Protein AF-A0A349ZUF7-F1 (afdb_monomer_lite)

Sequence (288 aa):
MVIIMVRQFFPNTDTGVPEYVPKEVTSELKTSQGGFERPADLMEEETKSLLPESIAEEDIPEHLRGRFSDPVVLRLMSMTPEQKAAQLFITDPSGLLGEETGTAMEGTTDDLGKALLMLPVAGIVFPVSYFAPDADIKSELQTLSEYSKEASGMVPFLMPEESELSMKSLGEMGFNLYGIPMGEEYEGGLMDEAAKEGLLPVFTGEAAELALDPVYYSSVSVAHAESAQEIADNVNGGMRFIYRTDNISRTCKNLTDLLEEGELSSEELDIAAGNIIALKEVLEDMVK

Secondary structure (DSSP, 8-state):
-HHHHHHHHS---TTS-----PPP---------------S-S--------S-S---GGGS-GGGTTTS-HHHHHHHHHS-HHHHHHTTBEE-HHHHHTPPTTSPP---HHHHHHHHHHS--SEEEEEGGGS-TT--HHHHHHHHHHHHHHHHSSPPEEEEES--S-HHHHHHHT--EEEEETT-TTHHHHHHHHHHTTPEEEEEEEHHHHTT-GGGGGS-EEEE-S-HHHHHHHHHTT--EEEE-S-HHHHHHHHHHHHHHTSS-HHHHHHHHHHHHHHHHHHHHH--

Structure (mmCIF, N/CA/C/O backbone):
data_AF-A0A349ZUF7-F1
#
_entry.id   AF-A0A349ZUF7-F1
#
loop_
_atom_site.group_PDB
_atom_site.id
_atom_site.type_symbol
_atom_site.label_atom_id
_atom_site.label_alt_id
_atom_site.label_comp_id
_atom_site.label_asym_id
_atom_site.label_entity_id
_atom_site.label_seq_id
_atom_site.pdbx_PDB_ins_code
_atom_site.Cartn_x
_atom_site.Cartn_y
_atom_site.Cartn_z
_atom_site.occupancy
_atom_site.B_iso_or_equiv
_atom_site.auth_seq_id
_atom_site.auth_comp_id
_atom_site.auth_asym_id
_atom_site.auth_atom_id
_atom_site.pdbx_PDB_model_num
ATOM 1 N N . MET A 1 1 ? -4.887 -20.016 -11.758 1.00 32.91 1 MET A N 1
ATOM 2 C CA . MET A 1 1 ? -4.877 -20.409 -10.328 1.00 32.91 1 MET A CA 1
ATOM 3 C C . MET A 1 1 ? -4.898 -19.172 -9.431 1.00 32.91 1 MET A C 1
ATOM 5 O O . MET A 1 1 ? -5.729 -19.134 -8.540 1.00 32.91 1 MET A O 1
ATOM 9 N N . VAL A 1 2 ? -4.119 -18.131 -9.759 1.00 32.19 2 VAL A N 1
ATOM 10 C CA . VAL A 1 2 ? -4.107 -16.799 -9.109 1.00 32.19 2 VAL A CA 1
ATOM 11 C C . VAL A 1 2 ? -5.497 -16.143 -9.019 1.00 32.19 2 VAL A C 1
ATOM 13 O O . VAL A 1 2 ? -5.926 -15.781 -7.936 1.00 32.19 2 VAL A O 1
ATOM 16 N N . ILE A 1 3 ? -6.280 -16.121 -10.104 1.00 34.81 3 ILE A N 1
ATOM 17 C CA . ILE A 1 3 ? -7.654 -15.561 -10.101 1.00 34.81 3 ILE A CA 1
ATOM 18 C C . ILE A 1 3 ? -8.612 -16.338 -9.188 1.00 34.81 3 ILE A C 1
ATOM 20 O O . ILE A 1 3 ? -9.559 -15.769 -8.656 1.00 34.81 3 ILE A O 1
ATOM 24 N N . ILE A 1 4 ? -8.369 -17.637 -8.982 1.00 32.94 4 ILE A N 1
ATOM 25 C CA . ILE A 1 4 ? -9.167 -18.453 -8.058 1.00 32.94 4 ILE A CA 1
ATOM 26 C C . ILE A 1 4 ? -8.750 -18.163 -6.611 1.00 32.94 4 ILE A C 1
ATOM 28 O O . ILE A 1 4 ? -9.627 -18.124 -5.763 1.00 32.94 4 ILE A O 1
ATOM 32 N N . MET A 1 5 ? -7.468 -17.895 -6.335 1.00 34.19 5 MET A N 1
ATOM 33 C CA . MET A 1 5 ? -7.004 -17.461 -5.010 1.00 34.19 5 MET A CA 1
ATOM 34 C C . MET A 1 5 ? -7.513 -16.058 -4.663 1.00 34.19 5 MET A C 1
ATOM 36 O O . MET A 1 5 ? -8.121 -15.895 -3.613 1.00 34.19 5 MET A O 1
ATOM 40 N N . VAL A 1 6 ? -7.407 -15.085 -5.574 1.00 36.97 6 VAL A N 1
ATOM 41 C CA . VAL A 1 6 ? -7.977 -13.738 -5.380 1.00 36.97 6 VAL A CA 1
ATOM 42 C C . VAL A 1 6 ? -9.502 -13.825 -5.197 1.00 36.97 6 VAL A C 1
ATOM 44 O O . VAL A 1 6 ? -10.028 -13.323 -4.213 1.00 36.97 6 VAL A O 1
ATOM 47 N N . ARG A 1 7 ? -10.234 -14.590 -6.023 1.00 31.98 7 ARG A N 1
ATOM 48 C CA . ARG A 1 7 ? -11.681 -14.829 -5.808 1.00 31.98 7 ARG A CA 1
ATOM 49 C C . ARG A 1 7 ? -12.028 -15.634 -4.549 1.00 31.98 7 ARG A C 1
ATOM 51 O O . ARG A 1 7 ? -13.172 -15.577 -4.112 1.00 31.98 7 ARG A O 1
ATOM 58 N N . GLN A 1 8 ? -11.097 -16.405 -3.985 1.00 35.84 8 GLN A N 1
ATOM 59 C CA . GLN A 1 8 ? -11.300 -17.128 -2.723 1.00 35.84 8 GLN A CA 1
ATOM 60 C C . GLN A 1 8 ? -11.131 -16.219 -1.500 1.00 35.84 8 GLN A C 1
ATOM 62 O O . GLN A 1 8 ? -11.804 -16.457 -0.503 1.00 35.84 8 GLN A O 1
ATOM 67 N N . PHE A 1 9 ? -10.321 -15.160 -1.593 1.00 36.91 9 PHE A N 1
ATOM 68 C CA . PHE A 1 9 ? -10.294 -14.072 -0.604 1.00 36.91 9 PHE A CA 1
ATOM 69 C C . PHE A 1 9 ? -11.428 -13.052 -0.814 1.00 36.91 9 PHE A C 1
ATOM 71 O O . PHE A 1 9 ? -11.859 -12.398 0.133 1.00 36.91 9 PHE A O 1
ATOM 78 N N . PHE A 1 10 ? -11.958 -12.958 -2.037 1.00 44.53 10 PHE A N 1
ATOM 79 C CA . PHE A 1 10 ? -13.024 -12.028 -2.416 1.00 44.53 10 PHE A CA 1
ATOM 80 C C . PHE A 1 10 ? -14.222 -12.753 -3.058 1.00 44.53 10 PHE A C 1
ATOM 82 O O . PHE A 1 10 ? -14.471 -12.601 -4.260 1.00 44.53 10 PHE A O 1
ATOM 89 N N . PRO A 1 11 ? -14.987 -13.570 -2.306 1.00 32.62 11 PRO A N 1
ATOM 90 C CA . PRO A 1 11 ? -16.232 -14.105 -2.826 1.00 32.62 11 PRO A CA 1
ATOM 91 C C . PRO A 1 11 ? -17.258 -12.974 -2.969 1.00 32.62 11 PRO A C 1
ATOM 93 O O . PRO A 1 11 ? -17.514 -12.214 -2.035 1.00 32.62 11 PRO A O 1
ATOM 96 N N . ASN A 1 12 ? -17.882 -12.905 -4.147 1.00 37.12 12 ASN A N 1
ATOM 97 C CA . ASN A 1 12 ? -19.101 -12.138 -4.374 1.00 37.12 12 ASN A CA 1
ATOM 98 C C . ASN A 1 12 ? -20.144 -12.635 -3.363 1.00 37.12 12 ASN A C 1
ATOM 100 O O . ASN A 1 12 ? -20.606 -13.774 -3.472 1.00 37.12 12 ASN A O 1
ATOM 104 N N . THR A 1 13 ? -20.471 -11.840 -2.348 1.00 35.84 13 THR A N 1
ATOM 105 C CA . THR A 1 13 ? -21.494 -12.217 -1.374 1.00 35.84 13 THR A CA 1
ATOM 106 C C . THR A 1 13 ? -22.571 -11.149 -1.333 1.00 35.84 13 THR A C 1
ATOM 108 O O . THR A 1 13 ? -22.420 -10.114 -0.698 1.00 35.84 13 THR A O 1
ATOM 111 N N . ASP A 1 14 ? -23.733 -11.499 -1.884 1.00 36.28 14 ASP A N 1
ATOM 112 C CA . ASP A 1 14 ? -25.045 -10.950 -1.504 1.00 36.28 14 ASP A CA 1
ATOM 113 C C . ASP A 1 14 ? -25.371 -11.181 0.004 1.00 36.28 14 ASP A C 1
ATOM 115 O O . ASP A 1 14 ? -26.517 -11.051 0.431 1.00 36.28 14 ASP A O 1
ATOM 119 N N . THR A 1 15 ? -24.387 -11.560 0.836 1.00 33.88 15 THR A N 1
ATOM 120 C CA . THR A 1 15 ? -24.542 -11.925 2.255 1.00 33.88 15 THR A CA 1
ATOM 121 C C . THR A 1 15 ? -23.425 -11.434 3.196 1.00 33.88 15 THR A C 1
ATOM 123 O O . THR A 1 15 ? -23.443 -11.791 4.368 1.00 33.88 15 THR A O 1
ATOM 126 N N . GLY A 1 16 ? -22.490 -10.583 2.761 1.00 35.22 16 GLY A N 1
ATOM 127 C CA . GLY A 1 16 ? -21.824 -9.632 3.668 1.00 35.22 16 GLY A CA 1
ATOM 128 C C . GLY A 1 16 ? -20.728 -10.092 4.647 1.00 35.22 16 GLY A C 1
ATOM 129 O O . GLY A 1 16 ? -20.251 -9.229 5.373 1.00 35.22 16 GLY A O 1
ATOM 130 N N . VAL A 1 17 ? -20.253 -11.345 4.690 1.00 28.16 17 VAL A N 1
ATOM 131 C CA . VAL A 1 17 ? -19.018 -11.700 5.442 1.00 28.16 17 VAL A CA 1
ATOM 132 C C . VAL A 1 17 ? -18.299 -12.888 4.773 1.00 28.16 17 VAL A C 1
ATOM 134 O O . VAL A 1 17 ? -18.945 -13.915 4.555 1.00 28.16 17 VAL A O 1
ATOM 137 N N . PRO A 1 18 ? -16.997 -12.796 4.427 1.00 39.59 18 PRO A N 1
ATOM 138 C CA . PRO A 1 18 ? -16.216 -13.942 3.964 1.00 39.59 18 PRO A CA 1
ATOM 139 C C . PRO A 1 18 ? -15.701 -14.786 5.143 1.00 39.59 18 PRO A C 1
ATOM 141 O O . PRO A 1 18 ? -15.196 -14.247 6.122 1.00 39.59 18 PRO A O 1
ATOM 144 N N . GLU A 1 19 ? -15.803 -16.111 5.023 1.00 29.83 19 GLU A N 1
ATOM 145 C CA . GLU A 1 19 ? -15.272 -17.097 5.974 1.00 29.83 19 GLU A CA 1
ATOM 146 C C . GLU A 1 19 ? -14.085 -17.821 5.307 1.00 29.83 19 GLU A C 1
ATOM 148 O O . GLU A 1 19 ? -14.231 -18.419 4.235 1.00 29.83 19 GLU A O 1
ATOM 153 N N . TYR A 1 20 ? -12.889 -17.719 5.896 1.00 36.12 20 TYR A N 1
ATOM 154 C CA . TYR A 1 20 ? -11.676 -18.391 5.414 1.00 36.12 20 TYR A CA 1
ATOM 155 C C . TYR A 1 20 ? -11.711 -19.894 5.738 1.00 36.12 20 TYR A C 1
ATOM 157 O O . TYR A 1 20 ? -12.032 -20.287 6.858 1.00 36.12 20 TYR A O 1
ATOM 165 N N . VAL A 1 21 ? -11.320 -20.746 4.781 1.00 26.61 21 VAL A N 1
ATOM 166 C CA . VAL A 1 21 ? -11.135 -22.193 4.999 1.00 26.61 21 VAL A CA 1
ATOM 167 C C . VAL A 1 21 ? -9.658 -22.547 4.764 1.00 26.61 21 VAL A C 1
ATOM 169 O O . VAL A 1 21 ? -9.230 -22.591 3.605 1.00 26.61 21 VAL A O 1
ATOM 172 N N . PRO A 1 22 ? -8.862 -22.815 5.818 1.00 28.31 22 PRO A N 1
ATOM 173 C CA . PRO A 1 22 ? -7.456 -23.171 5.668 1.00 28.31 22 PRO A CA 1
ATOM 174 C C . PRO A 1 22 ? -7.277 -24.517 4.952 1.00 28.31 22 PRO A C 1
ATOM 176 O O . PRO A 1 22 ? -7.984 -25.487 5.231 1.00 28.31 22 PRO A O 1
ATOM 179 N N . LYS A 1 23 ? -6.278 -24.608 4.065 1.00 27.33 23 LYS A N 1
ATOM 180 C CA . LYS A 1 23 ? -5.749 -25.894 3.588 1.00 27.33 23 LYS A CA 1
ATOM 181 C C . LYS A 1 23 ? -4.610 -26.348 4.495 1.00 27.33 23 LYS A C 1
ATOM 183 O O . LYS A 1 23 ? -3.627 -25.633 4.654 1.00 27.33 23 LYS A O 1
ATOM 188 N N . GLU A 1 24 ? -4.718 -27.563 5.024 1.00 26.33 24 GLU A N 1
ATOM 189 C CA . GLU A 1 24 ? -3.611 -28.256 5.684 1.00 26.33 24 GLU A CA 1
ATOM 190 C C . GLU A 1 24 ? -2.457 -28.461 4.685 1.00 26.33 24 GLU A C 1
ATOM 192 O O . GLU A 1 24 ? -2.628 -29.123 3.658 1.00 26.33 24 GLU A O 1
ATOM 197 N N . VAL A 1 25 ? -1.277 -27.908 4.977 1.00 28.98 25 VAL A N 1
ATOM 198 C CA . VAL A 1 25 ? -0.042 -28.204 4.238 1.00 28.98 25 VAL A CA 1
ATOM 199 C C . VAL A 1 25 ? 0.938 -28.882 5.187 1.00 28.98 25 VAL A C 1
ATOM 201 O O . VAL A 1 25 ? 1.493 -28.274 6.098 1.00 28.98 25 VAL A O 1
ATOM 204 N N . THR A 1 26 ? 1.141 -30.178 4.963 1.00 26.75 26 THR A N 1
ATOM 205 C CA . THR A 1 26 ? 2.181 -30.981 5.604 1.00 26.75 26 THR A CA 1
ATOM 206 C C . THR A 1 26 ? 3.562 -30.564 5.097 1.00 26.75 26 THR A C 1
ATOM 208 O O . THR A 1 26 ? 3.819 -30.548 3.895 1.00 26.75 26 THR A O 1
ATOM 211 N N . SER A 1 27 ? 4.441 -30.251 6.041 1.00 28.91 27 SER A N 1
ATOM 212 C CA . SER A 1 27 ? 5.827 -29.811 5.892 1.00 28.91 27 SER A CA 1
ATOM 213 C C . SER A 1 27 ? 6.753 -30.820 5.198 1.00 28.91 27 SER A C 1
ATOM 215 O O . SER A 1 27 ? 6.890 -31.932 5.699 1.00 28.91 27 SER A O 1
ATOM 217 N N . GLU A 1 28 ? 7.514 -30.383 4.188 1.00 24.67 28 GLU A N 1
ATOM 218 C CA . GLU A 1 28 ? 8.875 -30.880 3.912 1.00 24.67 28 GLU A CA 1
ATOM 219 C C . GLU A 1 28 ? 9.761 -29.736 3.372 1.00 24.67 28 GLU A C 1
ATOM 221 O O . GLU A 1 28 ? 9.697 -29.362 2.204 1.00 24.67 28 GLU A O 1
ATOM 226 N N . LEU A 1 29 ? 10.602 -29.171 4.245 1.00 25.16 29 LEU A N 1
ATOM 227 C CA . LEU A 1 29 ? 11.654 -28.207 3.905 1.00 25.16 29 LEU A CA 1
ATOM 228 C C . LEU A 1 29 ? 12.885 -28.945 3.354 1.00 25.16 29 LEU A C 1
ATOM 230 O O . LEU A 1 29 ? 13.443 -29.815 4.025 1.00 25.16 29 LEU A O 1
ATOM 234 N N . LYS A 1 30 ? 13.370 -28.549 2.172 1.00 26.48 30 LYS A N 1
ATOM 235 C CA . LYS A 1 30 ? 14.744 -28.823 1.721 1.00 26.48 30 LYS A CA 1
ATOM 236 C C . LYS A 1 30 ? 15.459 -27.502 1.474 1.00 26.48 30 LYS A C 1
ATOM 238 O O . LYS A 1 30 ? 15.087 -26.742 0.591 1.00 26.48 30 LYS A O 1
ATOM 243 N N . THR A 1 31 ? 16.489 -27.251 2.271 1.00 28.27 31 THR A N 1
ATOM 244 C CA . THR A 1 31 ? 17.401 -26.115 2.150 1.00 28.27 31 THR A CA 1
ATOM 245 C C . THR A 1 31 ? 18.416 -26.357 1.030 1.00 28.27 31 THR A C 1
ATOM 247 O O . THR A 1 31 ? 19.045 -27.413 0.965 1.00 28.27 31 THR A O 1
ATOM 250 N N . SER A 1 32 ? 18.621 -25.361 0.167 1.00 29.30 32 SER A N 1
ATOM 251 C CA . SER A 1 32 ? 19.783 -25.280 -0.724 1.00 29.30 32 SER A CA 1
ATOM 252 C C . SER A 1 32 ? 20.583 -24.023 -0.400 1.00 29.30 32 SER A C 1
ATOM 254 O O . SER A 1 32 ? 20.061 -22.914 -0.468 1.00 29.30 32 SER A O 1
ATOM 256 N N . GLN A 1 33 ? 21.844 -24.224 -0.022 1.00 31.41 33 GLN A N 1
ATOM 257 C CA . GLN A 1 33 ? 22.825 -23.184 0.270 1.00 31.41 33 GLN A CA 1
ATOM 258 C C . GLN A 1 33 ? 23.349 -22.535 -1.020 1.00 31.41 33 GLN A C 1
ATOM 260 O O . GLN A 1 33 ? 23.769 -23.237 -1.939 1.00 31.41 33 GLN A O 1
ATOM 265 N N . GLY A 1 34 ? 23.410 -21.205 -1.035 1.00 25.75 34 GLY A N 1
ATOM 266 C CA . GLY A 1 34 ? 24.204 -20.396 -1.959 1.00 25.75 34 GLY A CA 1
ATOM 267 C C . GLY A 1 34 ? 24.684 -19.159 -1.204 1.00 25.75 34 GLY A C 1
ATOM 268 O O . GLY A 1 34 ? 23.863 -18.388 -0.722 1.00 25.75 34 GLY A O 1
ATOM 269 N N . GLY A 1 35 ? 25.997 -19.053 -0.988 1.00 23.70 35 GLY A N 1
ATOM 270 C CA . GLY A 1 35 ? 26.612 -18.080 -0.085 1.00 23.70 35 GLY A CA 1
ATOM 271 C C . GLY A 1 35 ? 26.758 -16.678 -0.679 1.00 23.70 35 GLY A C 1
ATOM 272 O O . GLY A 1 35 ? 27.135 -16.527 -1.838 1.00 23.70 35 GLY A O 1
ATOM 273 N N . PHE A 1 36 ? 26.523 -15.677 0.168 1.00 30.58 36 PHE A N 1
ATOM 274 C CA . PHE A 1 36 ? 26.886 -14.276 -0.027 1.00 30.58 36 PHE A CA 1
ATOM 275 C C . PHE A 1 36 ? 27.626 -13.816 1.240 1.00 30.58 36 PHE A C 1
ATOM 277 O O . PHE A 1 36 ? 27.115 -13.988 2.349 1.00 30.58 36 PHE A O 1
ATOM 284 N N . GLU A 1 37 ? 28.854 -13.315 1.098 1.00 29.52 37 GLU A N 1
ATOM 285 C CA . GLU A 1 37 ? 29.660 -12.808 2.216 1.00 29.52 37 GLU A CA 1
ATOM 286 C C . GLU A 1 37 ? 29.228 -11.370 2.551 1.00 29.52 37 GLU A C 1
ATOM 288 O O . GLU A 1 37 ? 29.372 -10.465 1.732 1.00 29.52 37 GLU A O 1
ATOM 293 N N . ARG A 1 38 ? 28.685 -11.163 3.760 1.00 36.69 38 ARG A N 1
ATOM 294 C CA . ARG A 1 38 ? 28.345 -9.838 4.306 1.00 36.69 38 ARG A CA 1
ATOM 295 C C . ARG A 1 38 ? 29.612 -9.125 4.810 1.00 36.69 38 ARG A C 1
ATOM 297 O O . ARG A 1 38 ? 30.450 -9.783 5.430 1.00 36.69 38 ARG A O 1
ATOM 304 N N . PRO A 1 39 ? 29.747 -7.799 4.648 1.00 32.62 39 PRO A N 1
ATOM 305 C CA . PRO A 1 39 ? 30.733 -7.011 5.387 1.00 32.62 39 PRO A CA 1
ATOM 306 C C . PRO A 1 39 ? 30.449 -7.075 6.899 1.00 32.62 39 PRO A C 1
ATOM 308 O O . PRO A 1 39 ? 29.322 -6.860 7.333 1.00 32.62 39 PRO A O 1
ATOM 311 N N . ALA A 1 40 ? 31.471 -7.393 7.693 1.00 32.94 40 ALA A N 1
ATOM 312 C CA . ALA A 1 40 ? 31.361 -7.854 9.082 1.00 32.94 40 ALA A CA 1
ATOM 313 C C . ALA A 1 40 ? 31.208 -6.759 10.161 1.00 32.94 40 ALA A C 1
ATOM 315 O O . ALA A 1 40 ? 31.477 -7.031 11.326 1.00 32.94 40 ALA A O 1
ATOM 316 N N . ASP A 1 41 ? 30.774 -5.546 9.814 1.00 32.47 41 ASP A N 1
ATOM 317 C CA . ASP A 1 41 ? 30.857 -4.400 10.732 1.00 32.47 41 ASP A CA 1
ATOM 318 C C . ASP A 1 41 ? 29.528 -3.645 10.903 1.00 32.47 41 ASP A C 1
ATOM 320 O O . ASP A 1 41 ? 29.503 -2.423 10.823 1.00 32.47 41 ASP A O 1
ATOM 324 N N . LEU A 1 42 ? 28.422 -4.341 11.187 1.00 32.59 42 LEU A N 1
ATOM 325 C CA . LEU A 1 42 ? 27.264 -3.764 11.887 1.00 32.59 42 LEU A CA 1
ATOM 326 C C . LEU A 1 42 ? 26.641 -4.841 12.793 1.00 32.59 42 LEU A C 1
ATOM 328 O O . LEU A 1 42 ? 26.079 -5.818 12.320 1.00 32.59 42 LEU A O 1
ATOM 332 N N . MET A 1 43 ? 26.865 -4.652 14.094 1.00 33.06 43 MET A N 1
ATOM 333 C CA . MET A 1 43 ? 26.307 -5.313 15.283 1.00 33.06 43 MET A CA 1
ATOM 334 C C . MET A 1 43 ? 25.480 -6.600 15.076 1.00 33.06 43 MET A C 1
ATOM 336 O O . MET A 1 43 ? 24.339 -6.570 14.628 1.00 33.06 43 MET A O 1
ATOM 340 N N . GLU A 1 44 ? 26.032 -7.725 15.544 1.00 36.16 44 GLU A N 1
ATOM 341 C CA . GLU A 1 44 ? 25.264 -8.909 15.938 1.00 36.16 44 GLU A CA 1
ATOM 342 C C . GLU A 1 44 ? 24.370 -8.561 17.144 1.00 36.16 44 GLU A C 1
ATOM 344 O O . GLU A 1 44 ? 24.763 -8.739 18.296 1.00 36.16 44 GLU A O 1
ATOM 349 N N . GLU A 1 45 ? 23.162 -8.058 16.896 1.00 34.09 45 GLU A N 1
ATOM 350 C CA . GLU A 1 45 ? 22.035 -8.304 17.795 1.00 34.09 45 GLU A CA 1
ATOM 351 C C . GLU A 1 45 ? 21.082 -9.279 17.108 1.00 34.09 45 GLU A C 1
ATOM 353 O O . GLU A 1 45 ? 20.641 -9.077 15.977 1.00 34.09 45 GLU A O 1
ATOM 358 N N . GLU A 1 46 ? 20.827 -10.391 17.793 1.00 35.25 46 GLU A N 1
ATOM 359 C CA . GLU A 1 46 ? 19.920 -11.453 17.384 1.00 35.25 46 GLU A CA 1
ATOM 360 C C . GLU A 1 46 ? 18.555 -10.874 16.986 1.00 35.25 46 GLU A C 1
ATOM 362 O O . GLU A 1 46 ? 17.724 -10.557 17.838 1.00 35.25 46 GLU A O 1
ATOM 367 N N . THR A 1 47 ? 18.273 -10.800 15.684 1.00 33.31 47 THR A N 1
ATOM 368 C CA . THR A 1 47 ? 16.921 -10.575 15.161 1.00 33.31 47 THR A CA 1
ATOM 369 C C . THR A 1 47 ? 16.114 -11.859 15.350 1.00 33.31 47 THR A C 1
ATOM 371 O O . THR A 1 47 ? 15.844 -12.632 14.432 1.00 33.31 47 THR A O 1
ATOM 374 N N . LYS A 1 48 ? 15.762 -12.138 16.603 1.00 35.06 48 LYS A N 1
ATOM 375 C CA . LYS A 1 48 ? 14.683 -13.057 16.937 1.00 35.06 48 LYS A CA 1
ATOM 376 C C . LYS A 1 48 ? 13.398 -12.400 16.436 1.00 35.06 48 LYS A C 1
ATOM 378 O O . LYS A 1 48 ? 13.126 -11.267 16.816 1.00 35.06 48 LYS A O 1
ATOM 383 N N . SER A 1 49 ? 12.650 -13.091 15.573 1.00 39.56 49 SER A N 1
ATOM 384 C CA . SER A 1 49 ? 11.306 -12.692 15.132 1.00 39.56 49 SER A CA 1
ATOM 385 C C . SER A 1 49 ? 10.525 -12.097 16.309 1.00 39.56 49 SER A C 1
ATOM 387 O O . SER A 1 49 ? 10.235 -12.806 17.272 1.00 39.56 49 SER A O 1
ATOM 389 N N . LEU A 1 50 ? 10.251 -10.791 16.260 1.00 45.31 50 LEU A N 1
ATOM 390 C CA . LEU A 1 50 ? 9.559 -10.055 17.326 1.00 45.31 50 LEU A CA 1
ATOM 391 C C . LEU A 1 50 ? 8.045 -10.303 17.323 1.00 45.31 50 LEU A C 1
ATOM 393 O O . LEU A 1 50 ? 7.344 -9.822 18.211 1.00 45.31 50 LEU A O 1
ATOM 397 N N . LEU A 1 51 ? 7.534 -11.063 16.352 1.00 51.22 51 LEU A N 1
ATOM 398 C CA . LEU A 1 51 ? 6.141 -11.479 16.341 1.00 51.22 51 LEU A CA 1
ATOM 399 C C . LEU A 1 51 ? 5.968 -12.686 17.276 1.00 51.22 51 LEU A C 1
ATOM 401 O O . LEU A 1 51 ? 6.706 -13.668 17.129 1.00 51.22 51 LEU A O 1
ATOM 405 N N . PRO A 1 52 ? 5.025 -12.641 18.236 1.00 55.91 52 PRO A N 1
ATOM 406 C CA . PRO A 1 52 ? 4.701 -13.813 19.036 1.00 55.91 52 PRO A CA 1
ATOM 407 C C . PRO A 1 52 ? 4.271 -14.961 18.112 1.00 55.91 52 PRO A C 1
ATOM 409 O O . PRO A 1 52 ? 3.536 -14.749 17.155 1.00 55.91 52 PRO A O 1
ATOM 412 N N . GLU A 1 53 ? 4.726 -16.185 18.397 1.00 58.28 53 GLU A N 1
ATOM 413 C CA . GLU A 1 53 ? 4.414 -17.367 17.570 1.00 58.28 53 GLU A CA 1
ATOM 414 C C . GLU A 1 53 ? 2.907 -17.696 17.541 1.00 58.28 53 GLU A C 1
ATOM 416 O O . GLU A 1 53 ? 2.451 -18.433 16.672 1.00 58.28 53 GLU A O 1
ATOM 421 N N . SER A 1 54 ? 2.131 -17.140 18.478 1.00 62.94 54 SER A N 1
ATOM 422 C CA . SER A 1 54 ? 0.672 -17.237 18.532 1.00 62.94 54 SER A CA 1
ATOM 423 C C . SER A 1 54 ? 0.084 -16.147 19.435 1.00 62.94 54 SER A C 1
ATOM 425 O O . SER A 1 54 ? 0.670 -15.844 20.478 1.00 62.94 54 SER A O 1
ATOM 427 N N . ILE A 1 55 ? -1.099 -15.630 19.095 1.00 67.94 55 ILE A N 1
ATOM 428 C CA . ILE A 1 55 ? -1.951 -14.834 19.996 1.00 67.94 55 ILE A CA 1
ATOM 429 C C . ILE A 1 55 ? -3.023 -15.762 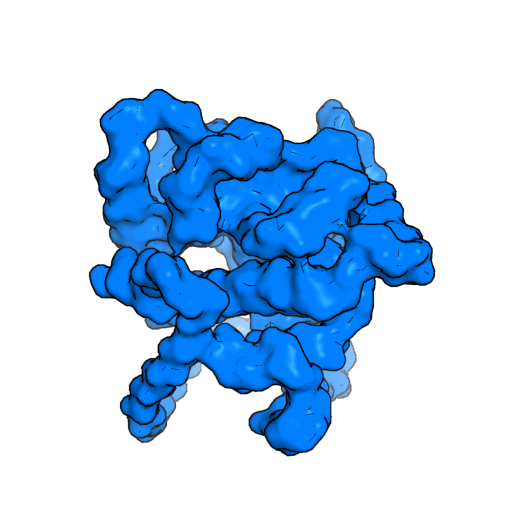20.577 1.00 67.94 55 ILE A C 1
ATOM 431 O O . ILE A 1 55 ? -3.534 -16.630 19.870 1.00 67.94 55 ILE A O 1
ATOM 435 N N . ALA A 1 56 ? -3.365 -15.612 21.859 1.00 74.25 56 ALA A N 1
ATOM 436 C CA . ALA A 1 56 ? -4.511 -16.326 22.414 1.00 74.25 56 ALA A CA 1
ATOM 437 C C . ALA A 1 56 ? -5.800 -15.806 21.756 1.00 74.25 56 ALA A C 1
ATOM 439 O O . ALA A 1 56 ? -5.990 -14.597 21.679 1.00 74.25 56 ALA A O 1
ATOM 440 N N . GLU A 1 57 ? -6.711 -16.686 21.321 1.00 70.00 57 GLU A N 1
ATOM 441 C CA . GLU A 1 57 ? -7.972 -16.277 20.663 1.00 70.00 57 GLU A CA 1
ATOM 442 C C . GLU A 1 57 ? -8.769 -15.227 21.461 1.00 70.00 57 GLU A C 1
ATOM 444 O O . GLU A 1 57 ? -9.487 -14.408 20.887 1.00 70.00 57 GLU A O 1
ATOM 449 N N . GLU A 1 58 ? -8.628 -15.231 22.788 1.00 73.88 58 GLU A N 1
ATOM 450 C CA . GLU A 1 58 ? -9.270 -14.282 23.699 1.00 73.88 58 GLU A CA 1
ATOM 451 C C . GLU A 1 58 ? -8.778 -12.836 23.509 1.00 73.88 58 GLU A C 1
ATOM 453 O O . GLU A 1 58 ? -9.574 -11.910 23.665 1.00 73.88 58 GLU A O 1
ATOM 458 N N . ASP A 1 59 ? -7.517 -12.652 23.108 1.00 83.00 59 ASP A N 1
ATOM 459 C CA . ASP A 1 59 ? -6.867 -11.348 22.925 1.00 83.00 59 ASP A CA 1
ATOM 460 C C . ASP A 1 59 ? -7.106 -10.754 21.525 1.00 83.00 59 ASP A C 1
ATOM 462 O O . ASP A 1 59 ? -6.808 -9.581 21.294 1.00 83.00 59 ASP A O 1
ATOM 466 N N . ILE A 1 60 ? -7.651 -11.537 20.584 1.00 85.25 60 ILE A N 1
ATOM 467 C CA . ILE A 1 60 ? -7.970 -11.059 19.233 1.00 85.25 60 ILE A CA 1
ATOM 468 C C . ILE A 1 60 ? -9.234 -10.184 19.296 1.00 85.25 60 ILE A C 1
ATOM 470 O O . ILE A 1 60 ? -10.280 -10.678 19.749 1.00 85.25 60 ILE A O 1
ATOM 474 N N . PRO A 1 61 ? -9.181 -8.928 18.806 1.00 87.62 61 PRO A N 1
ATOM 475 C CA . PRO A 1 61 ? -10.351 -8.063 18.700 1.00 87.62 61 PRO A CA 1
ATOM 476 C C . PRO A 1 61 ? -11.490 -8.711 17.907 1.00 87.62 61 PRO A C 1
ATOM 478 O O . PRO A 1 61 ? -11.254 -9.383 16.903 1.00 87.62 61 PRO A O 1
ATOM 481 N N . GLU A 1 62 ? -12.734 -8.505 18.344 1.00 88.38 62 GLU A N 1
ATOM 482 C CA . GLU A 1 62 ? -13.911 -9.188 17.784 1.00 88.38 62 GLU A CA 1
ATOM 483 C C . GLU A 1 62 ? -14.069 -8.956 16.273 1.00 88.38 62 GLU A C 1
ATOM 485 O O . GLU A 1 62 ? -14.337 -9.908 15.542 1.00 88.38 62 GLU A O 1
ATOM 490 N N . HIS A 1 63 ? -13.801 -7.739 15.787 1.00 88.19 63 HIS A N 1
ATOM 491 C CA . HIS A 1 63 ? -13.888 -7.375 14.366 1.00 88.19 63 HIS A CA 1
ATOM 492 C C . HIS A 1 63 ? -12.841 -8.056 13.469 1.00 88.19 63 HIS A C 1
ATOM 494 O O . HIS A 1 63 ? -13.007 -8.074 12.245 1.00 88.19 63 HIS A O 1
ATOM 500 N N . LEU A 1 64 ? -11.783 -8.634 14.052 1.00 89.50 64 LEU A N 1
ATOM 501 C CA . LEU A 1 64 ? -10.722 -9.354 13.336 1.00 89.50 64 LEU A CA 1
ATOM 502 C C . LEU A 1 64 ? -10.878 -10.879 13.383 1.00 89.50 64 LEU A C 1
ATOM 504 O O . LEU A 1 64 ? -10.287 -11.580 12.555 1.00 89.50 64 LEU A O 1
ATOM 508 N N . ARG A 1 65 ? -11.669 -11.415 14.321 1.00 85.31 65 ARG A N 1
ATOM 509 C CA . ARG A 1 65 ? -11.812 -12.867 14.510 1.00 85.31 65 ARG A CA 1
ATOM 510 C C . ARG A 1 65 ? -12.387 -13.537 13.267 1.00 85.31 65 ARG A C 1
ATOM 512 O O . ARG A 1 65 ? -13.454 -13.171 12.786 1.00 85.31 65 ARG A O 1
ATOM 519 N N . GLY A 1 66 ? -11.670 -14.538 12.757 1.00 83.88 66 GLY A N 1
ATOM 520 C CA . GLY A 1 66 ? -12.071 -15.312 11.577 1.00 83.88 66 GLY A CA 1
ATOM 521 C C . GLY A 1 66 ? -12.054 -14.535 10.255 1.00 83.88 66 GLY A C 1
ATOM 522 O O . GLY A 1 66 ? -12.358 -15.120 9.216 1.00 83.88 66 GLY A O 1
ATOM 523 N N . ARG A 1 67 ? -11.691 -13.244 10.271 1.00 87.06 67 ARG A N 1
ATOM 524 C CA . ARG A 1 67 ? -11.685 -12.380 9.083 1.00 87.06 67 ARG A CA 1
ATOM 525 C C . ARG A 1 67 ? -10.385 -12.475 8.293 1.00 87.06 67 ARG A C 1
ATOM 527 O O . ARG A 1 67 ? -10.412 -12.429 7.067 1.00 87.06 67 ARG A O 1
ATOM 534 N N . PHE A 1 68 ? -9.264 -12.611 8.994 1.00 89.62 68 PHE A N 1
ATOM 535 C CA . PHE A 1 68 ? -7.932 -12.710 8.405 1.00 89.62 68 PHE A CA 1
ATOM 536 C C . PHE A 1 68 ? -7.184 -13.939 8.934 1.00 89.62 68 PHE A C 1
ATOM 538 O O . PHE A 1 68 ? -7.577 -14.529 9.939 1.00 89.62 68 PHE A O 1
ATOM 545 N N . SER A 1 69 ? -6.110 -14.325 8.243 1.00 89.56 69 SER A N 1
ATOM 546 C CA . SER A 1 69 ? -5.183 -15.361 8.705 1.00 89.56 69 SER A CA 1
ATOM 547 C C . SER A 1 69 ? -4.452 -14.906 9.980 1.00 89.56 69 SER A C 1
ATOM 549 O O . SER A 1 69 ? -4.233 -13.708 10.183 1.00 89.56 69 SER A O 1
ATOM 551 N N . ASP A 1 70 ? -4.021 -15.849 10.826 1.00 88.50 70 ASP A N 1
ATOM 552 C CA . ASP A 1 70 ? -3.270 -15.527 12.052 1.00 88.50 70 ASP A CA 1
ATOM 553 C C . ASP A 1 70 ? -2.044 -14.631 11.793 1.00 88.50 70 ASP A C 1
ATOM 555 O O . ASP A 1 70 ? -1.847 -13.674 12.546 1.00 88.50 70 ASP A O 1
ATOM 559 N N . PRO A 1 71 ? -1.240 -14.842 10.727 1.00 88.25 71 PRO A N 1
ATOM 560 C CA . PRO A 1 71 ? -0.117 -13.959 10.419 1.00 88.25 71 PRO A CA 1
ATOM 561 C C . PRO A 1 71 ? -0.521 -12.509 10.101 1.00 88.25 71 PRO A C 1
ATOM 563 O O . PRO A 1 71 ? 0.220 -11.584 10.440 1.00 88.25 71 PRO A O 1
ATOM 566 N N . VAL A 1 72 ? -1.682 -12.275 9.478 1.00 90.69 72 VAL A N 1
ATOM 567 C CA . VAL A 1 72 ? -2.204 -10.917 9.230 1.00 90.69 72 VAL A CA 1
ATOM 568 C C . VAL A 1 72 ? -2.633 -10.275 10.548 1.00 90.69 72 VAL A C 1
ATOM 570 O O . VAL A 1 72 ? -2.256 -9.136 10.823 1.00 90.69 72 VAL A O 1
ATOM 573 N N . VAL A 1 73 ? -3.371 -11.012 11.387 1.00 91.56 73 VAL A N 1
ATOM 574 C CA . VAL A 1 73 ? -3.834 -10.528 12.700 1.00 91.56 73 VAL A CA 1
ATOM 575 C C . VAL A 1 73 ? -2.649 -10.180 13.603 1.00 91.56 73 VAL A C 1
ATOM 577 O O . VAL A 1 73 ? -2.622 -9.102 14.195 1.00 91.56 73 VAL A O 1
ATOM 580 N N . LEU A 1 74 ? -1.633 -11.046 13.651 1.00 89.31 74 LEU A N 1
ATOM 581 C CA . LEU A 1 74 ? -0.381 -10.823 14.379 1.00 89.31 74 LEU A CA 1
ATOM 582 C C . LEU A 1 74 ? 0.300 -9.518 13.966 1.00 89.31 74 LEU A C 1
ATOM 584 O O . LEU A 1 74 ? 0.685 -8.722 14.825 1.00 89.31 74 LEU A O 1
ATOM 588 N N . ARG A 1 75 ? 0.419 -9.276 12.656 1.00 90.88 75 ARG A N 1
ATOM 589 C CA . ARG A 1 75 ? 1.018 -8.042 12.133 1.00 90.88 75 ARG A CA 1
ATOM 590 C C . ARG A 1 75 ? 0.183 -6.821 12.502 1.00 90.88 75 ARG A C 1
ATOM 592 O O . ARG A 1 75 ? 0.736 -5.879 13.061 1.00 90.88 75 ARG A O 1
ATOM 599 N N . LEU A 1 76 ? -1.131 -6.856 12.280 1.00 92.50 76 LEU A N 1
ATOM 600 C CA . LEU A 1 76 ? -2.034 -5.756 12.638 1.00 92.50 76 LEU A CA 1
ATOM 601 C C . LEU A 1 76 ? -1.943 -5.381 14.118 1.00 92.50 76 LEU A C 1
ATOM 603 O O . LEU A 1 76 ? -1.860 -4.203 14.452 1.00 92.50 76 LEU A O 1
ATOM 607 N N . MET A 1 77 ? -1.935 -6.370 15.011 1.00 91.25 77 MET A N 1
ATOM 608 C CA . MET A 1 77 ? -1.865 -6.130 16.454 1.00 91.25 77 MET A CA 1
ATOM 609 C C . MET A 1 77 ? -0.501 -5.594 16.910 1.00 91.25 77 MET A C 1
ATOM 611 O O . MET A 1 77 ? -0.419 -4.974 17.968 1.00 91.25 77 MET A O 1
ATOM 615 N N . SER A 1 78 ? 0.555 -5.798 16.118 1.00 90.06 78 SER A N 1
ATOM 616 C CA . SER A 1 78 ? 1.889 -5.239 16.373 1.00 90.06 78 SER A CA 1
ATOM 617 C C . SER A 1 78 ? 2.074 -3.805 15.860 1.00 90.06 78 SER A C 1
ATOM 619 O O . SER A 1 78 ? 3.050 -3.155 16.229 1.00 90.06 78 SER A O 1
ATOM 621 N N . MET A 1 79 ? 1.149 -3.307 15.031 1.00 91.50 79 MET A N 1
ATOM 622 C CA . MET A 1 79 ? 1.240 -1.983 14.417 1.00 91.50 79 MET A CA 1
ATOM 623 C C . MET A 1 79 ? 0.603 -0.894 15.279 1.00 91.50 79 MET A C 1
ATOM 625 O O . MET A 1 79 ? -0.477 -1.073 15.851 1.00 91.50 79 MET A O 1
ATOM 629 N N . THR A 1 80 ? 1.22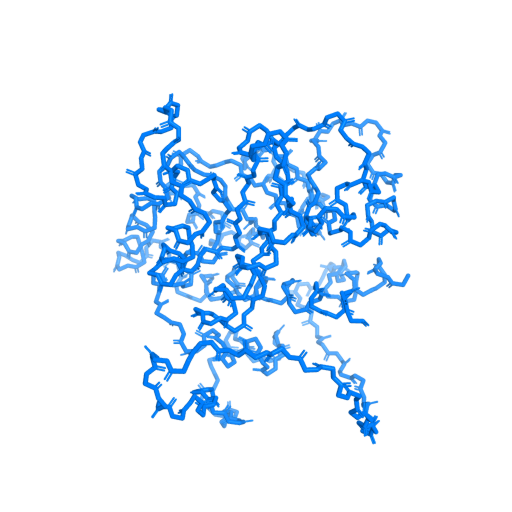6 0.283 15.293 1.00 92.75 80 THR A N 1
ATOM 630 C CA . THR A 1 80 ? 0.587 1.503 15.801 1.00 92.75 80 THR A CA 1
ATOM 631 C C . THR A 1 80 ? -0.520 1.975 14.845 1.00 92.75 80 THR A C 1
ATOM 633 O O . THR A 1 80 ? -0.524 1.587 13.671 1.00 92.75 80 THR A O 1
ATOM 636 N N . PRO A 1 81 ? -1.463 2.824 15.294 1.00 93.12 81 PRO A N 1
ATOM 637 C CA . PRO A 1 81 ? -2.461 3.415 14.402 1.00 93.12 81 PRO A CA 1
ATOM 638 C C . PRO A 1 81 ? -1.848 4.129 13.191 1.00 93.12 81 PRO A C 1
ATOM 640 O O . PRO A 1 81 ? -2.337 3.975 12.075 1.00 93.12 81 PRO A O 1
ATOM 643 N N . GLU A 1 82 ? -0.728 4.828 13.378 1.00 92.62 82 GLU A N 1
ATOM 644 C CA . GLU A 1 82 ? -0.006 5.514 12.303 1.00 92.62 82 GLU A CA 1
ATOM 645 C C . GLU A 1 82 ? 0.565 4.521 11.288 1.00 92.62 82 GLU A C 1
ATOM 647 O O . GLU A 1 82 ? 0.502 4.762 10.085 1.00 92.62 82 GLU A O 1
ATOM 652 N N . GLN A 1 83 ? 1.091 3.383 11.750 1.00 92.81 83 GLN A N 1
ATOM 653 C CA . GLN A 1 83 ? 1.584 2.323 10.868 1.00 92.81 83 GLN A CA 1
ATOM 654 C C . GLN A 1 83 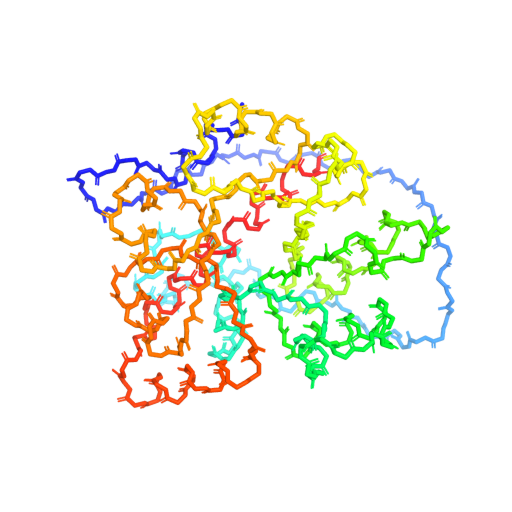? 0.440 1.660 10.093 1.00 92.81 83 GLN A C 1
ATOM 656 O O . GLN A 1 83 ? 0.591 1.390 8.903 1.00 92.81 83 GLN A O 1
ATOM 661 N N . LYS A 1 84 ? -0.722 1.452 10.724 1.00 94.38 84 LYS A N 1
ATOM 662 C CA . LYS A 1 84 ? -1.929 0.952 10.044 1.00 94.38 84 LYS A CA 1
ATOM 663 C C . LYS A 1 84 ? -2.426 1.938 8.990 1.00 94.38 84 LYS A C 1
ATOM 665 O O . LYS A 1 84 ? -2.725 1.527 7.875 1.00 94.38 84 LYS A O 1
ATOM 670 N N . ALA A 1 85 ? -2.446 3.232 9.310 1.00 94.81 85 ALA A N 1
ATOM 671 C CA . ALA A 1 85 ? -2.770 4.283 8.350 1.00 94.81 85 ALA A CA 1
ATOM 672 C C . ALA A 1 85 ? -1.757 4.319 7.196 1.00 94.81 85 ALA A C 1
ATOM 674 O O . ALA A 1 85 ? -2.162 4.390 6.042 1.00 94.81 85 ALA A O 1
ATOM 675 N N . ALA A 1 86 ? -0.456 4.186 7.473 1.00 94.19 86 ALA A N 1
ATOM 676 C CA . ALA A 1 86 ? 0.583 4.136 6.443 1.00 94.19 86 ALA A CA 1
ATOM 677 C C . ALA A 1 86 ? 0.390 2.960 5.471 1.00 94.19 86 ALA A C 1
ATOM 679 O O . ALA A 1 86 ? 0.568 3.129 4.263 1.00 94.19 86 ALA A O 1
ATOM 680 N N . GLN A 1 87 ? -0.053 1.795 5.962 1.00 95.00 87 GLN A N 1
ATOM 681 C CA . GLN A 1 87 ? -0.391 0.655 5.104 1.00 95.00 87 GLN A CA 1
ATOM 682 C C . GLN A 1 87 ? -1.517 0.958 4.114 1.00 95.00 87 GLN A C 1
ATOM 684 O O . GLN A 1 87 ? -1.653 0.213 3.156 1.00 95.00 87 GLN A O 1
ATOM 689 N N . LEU A 1 88 ? -2.295 2.031 4.275 1.00 95.94 88 LEU A N 1
ATOM 690 C CA . LEU A 1 88 ? -3.310 2.410 3.295 1.00 95.94 88 LEU A CA 1
ATOM 691 C C . LEU A 1 88 ? -2.727 3.034 2.022 1.00 95.94 88 LEU A C 1
ATOM 693 O O . LEU A 1 88 ? -3.470 3.197 1.061 1.00 95.94 88 LEU A O 1
ATOM 697 N N . PHE A 1 89 ? -1.437 3.385 1.981 1.00 95.88 89 PHE A N 1
ATOM 698 C CA . PHE A 1 89 ? -0.894 4.248 0.929 1.00 95.88 89 PHE A CA 1
ATOM 699 C C . PHE A 1 89 ? 0.113 3.583 -0.002 1.00 95.88 89 PHE A C 1
ATOM 701 O O . PHE A 1 89 ? 1.032 2.889 0.433 1.00 95.88 89 PHE A O 1
ATOM 708 N N . ILE A 1 90 ? 0.011 3.920 -1.286 1.00 94.31 90 ILE A N 1
ATOM 709 C CA . ILE A 1 90 ? 1.106 3.818 -2.247 1.00 94.31 90 ILE A CA 1
ATOM 710 C C . ILE A 1 90 ? 1.551 5.241 -2.614 1.00 94.31 90 ILE A C 1
ATOM 712 O O . ILE A 1 90 ? 0.721 6.109 -2.875 1.00 94.31 90 ILE A O 1
ATOM 716 N N . THR A 1 91 ? 2.852 5.513 -2.591 1.00 92.31 91 THR A N 1
ATOM 717 C CA . THR A 1 91 ? 3.404 6.864 -2.821 1.00 92.31 91 THR A CA 1
ATOM 718 C C . THR A 1 91 ? 4.533 6.815 -3.833 1.00 92.31 91 THR A C 1
ATOM 720 O O . THR A 1 91 ? 5.149 5.773 -4.012 1.00 92.31 91 THR A O 1
ATOM 723 N N . ASP A 1 92 ? 4.844 7.919 -4.494 1.00 90.62 92 ASP A N 1
ATOM 724 C CA . ASP A 1 92 ? 6.117 8.027 -5.204 1.00 90.62 92 ASP A CA 1
ATOM 725 C C . ASP A 1 92 ? 7.291 8.230 -4.215 1.00 90.62 92 ASP A C 1
ATOM 727 O O . ASP A 1 92 ? 7.064 8.536 -3.031 1.00 90.62 92 ASP A O 1
ATOM 731 N N . PRO A 1 93 ? 8.549 8.046 -4.664 1.00 88.75 93 PRO A N 1
ATOM 732 C CA . PRO A 1 93 ? 9.719 8.217 -3.810 1.00 88.75 93 PRO A CA 1
ATOM 733 C C . PRO A 1 93 ? 9.854 9.615 -3.191 1.00 88.75 93 PRO A C 1
ATOM 735 O O . PRO A 1 93 ? 10.271 9.716 -2.040 1.00 88.75 93 PRO A O 1
ATOM 738 N N . SER A 1 94 ? 9.491 10.685 -3.907 1.00 85.50 94 SER A N 1
ATOM 739 C CA . SER A 1 94 ? 9.578 12.055 -3.381 1.00 85.50 94 SER A CA 1
ATOM 740 C C . SER A 1 94 ? 8.595 12.254 -2.230 1.00 85.50 94 SER A C 1
ATOM 742 O O . SER A 1 94 ? 8.985 12.750 -1.171 1.00 85.50 94 SER A O 1
ATOM 744 N N . GLY A 1 95 ? 7.361 11.766 -2.376 1.00 86.19 95 GLY A N 1
ATOM 745 C CA . GLY A 1 95 ? 6.364 11.773 -1.306 1.00 86.19 95 GLY A CA 1
ATOM 746 C C . GLY A 1 95 ? 6.829 11.022 -0.055 1.00 86.19 95 GLY A C 1
ATOM 747 O O . GLY A 1 95 ? 6.625 11.504 1.063 1.00 86.19 95 GLY A O 1
ATOM 748 N N . LEU A 1 96 ? 7.516 9.884 -0.221 1.00 87.06 96 LEU A N 1
ATOM 749 C CA . LEU A 1 96 ? 8.049 9.102 0.900 1.00 87.06 96 LEU A CA 1
ATOM 750 C C . LEU A 1 96 ? 9.231 9.790 1.603 1.00 87.06 96 LEU A C 1
ATOM 752 O O . LEU A 1 96 ? 9.329 9.745 2.829 1.00 87.06 96 LEU A O 1
ATOM 756 N N . LEU A 1 97 ? 10.112 10.442 0.842 1.00 86.06 97 LEU A N 1
ATOM 757 C CA . LEU A 1 97 ? 11.253 11.197 1.376 1.00 86.06 97 LEU A CA 1
ATOM 758 C C . LEU A 1 97 ? 10.847 12.560 1.964 1.00 86.06 97 LEU A C 1
ATOM 760 O O . LEU A 1 97 ? 11.662 13.222 2.607 1.00 86.06 97 LEU A O 1
ATOM 764 N N . GLY A 1 98 ? 9.588 12.970 1.787 1.00 76.75 98 GLY A N 1
ATOM 765 C CA . GLY A 1 98 ? 9.077 14.261 2.244 1.00 76.75 98 GLY A CA 1
ATOM 766 C C . GLY A 1 98 ? 9.528 15.439 1.377 1.00 76.75 98 GLY A C 1
ATOM 767 O O . GLY A 1 98 ? 9.534 16.576 1.852 1.00 76.75 98 GLY A O 1
ATOM 768 N N . GLU A 1 99 ? 9.913 15.171 0.130 1.00 72.50 99 GLU A N 1
ATOM 769 C CA . GLU A 1 99 ? 10.211 16.181 -0.885 1.00 72.50 99 GLU A CA 1
ATOM 770 C C . GLU A 1 99 ? 8.910 16.685 -1.535 1.00 72.50 99 GLU A C 1
ATOM 772 O O . GLU A 1 99 ? 7.898 15.981 -1.562 1.00 72.50 99 GLU A O 1
ATOM 777 N N . GLU A 1 100 ? 8.902 17.919 -2.051 1.00 61.66 100 GLU A N 1
ATOM 778 C CA . GLU A 1 100 ? 7.736 18.413 -2.791 1.00 61.66 100 GLU A CA 1
ATOM 779 C C . GLU A 1 100 ? 7.620 17.683 -4.139 1.00 61.66 100 GLU A C 1
ATOM 781 O O . GLU A 1 100 ? 8.583 17.590 -4.899 1.00 61.66 100 GLU A O 1
ATOM 786 N N . THR A 1 101 ? 6.425 17.189 -4.466 1.00 54.53 101 THR A N 1
ATOM 787 C CA . THR A 1 101 ? 6.120 16.563 -5.762 1.00 54.53 101 THR A CA 1
ATOM 788 C C . THR A 1 101 ? 6.585 17.448 -6.925 1.00 54.53 101 THR A C 1
ATOM 790 O O . THR A 1 101 ? 6.137 18.588 -7.068 1.00 54.53 101 THR A O 1
ATOM 793 N N . GLY A 1 102 ? 7.479 16.924 -7.771 1.00 49.78 102 GLY A N 1
ATOM 794 C CA . GLY A 1 102 ? 8.013 17.623 -8.947 1.00 49.78 102 GLY A CA 1
ATOM 795 C C . GLY A 1 102 ? 9.379 18.298 -8.764 1.00 49.78 102 GLY A C 1
ATOM 796 O O . GLY A 1 102 ? 9.883 18.892 -9.723 1.00 49.78 102 GLY A O 1
ATOM 797 N N . THR A 1 103 ? 10.015 18.205 -7.590 1.00 49.69 103 THR A N 1
ATOM 798 C CA . THR A 1 103 ? 11.449 18.515 -7.458 1.00 49.69 103 THR A CA 1
ATOM 799 C C . THR A 1 103 ? 12.303 17.389 -8.039 1.00 49.69 103 THR A C 1
ATOM 801 O O . THR A 1 103 ? 11.915 16.225 -8.010 1.00 49.69 103 THR A O 1
ATOM 804 N N . ALA A 1 104 ? 13.466 17.728 -8.609 1.00 48.56 104 ALA A N 1
ATOM 805 C CA . ALA A 1 104 ? 14.401 16.718 -9.099 1.00 48.56 104 ALA A CA 1
ATOM 806 C C . ALA A 1 104 ? 14.802 15.789 -7.942 1.00 48.56 104 ALA A C 1
ATOM 808 O O . ALA A 1 104 ? 15.281 16.273 -6.920 1.00 48.56 104 ALA A O 1
ATOM 809 N N . MET A 1 105 ? 14.584 14.485 -8.119 1.00 57.41 105 MET A N 1
ATOM 810 C CA . MET A 1 105 ? 14.920 13.459 -7.132 1.00 57.41 105 MET A CA 1
ATOM 811 C C . MET A 1 105 ? 16.426 13.430 -6.859 1.00 57.41 105 MET A C 1
ATOM 813 O O . MET A 1 105 ? 17.219 13.268 -7.788 1.00 57.41 105 MET A O 1
ATOM 817 N N . GLU A 1 106 ? 16.808 13.519 -5.584 1.00 55.56 106 GLU A N 1
ATOM 818 C CA . GLU A 1 106 ? 18.191 13.309 -5.120 1.00 55.56 106 GLU A CA 1
ATOM 819 C C . GLU A 1 106 ? 18.330 12.105 -4.158 1.00 55.56 106 GLU A C 1
ATOM 821 O O . GLU A 1 106 ? 19.394 11.902 -3.576 1.00 55.56 106 GLU A O 1
ATOM 826 N N . GLY A 1 107 ? 17.292 11.270 -4.009 1.00 61.66 107 GLY A N 1
ATOM 827 C CA . GLY A 1 107 ? 17.287 10.123 -3.091 1.00 61.66 107 GLY A CA 1
ATOM 828 C C . GLY A 1 107 ? 17.736 8.796 -3.712 1.00 61.66 107 GLY A C 1
ATOM 829 O O . GLY A 1 107 ? 17.320 8.447 -4.819 1.00 61.66 107 GLY A O 1
ATOM 830 N N . THR A 1 108 ? 18.542 8.032 -2.971 1.00 76.50 108 THR A N 1
ATOM 831 C CA . THR A 1 108 ? 18.976 6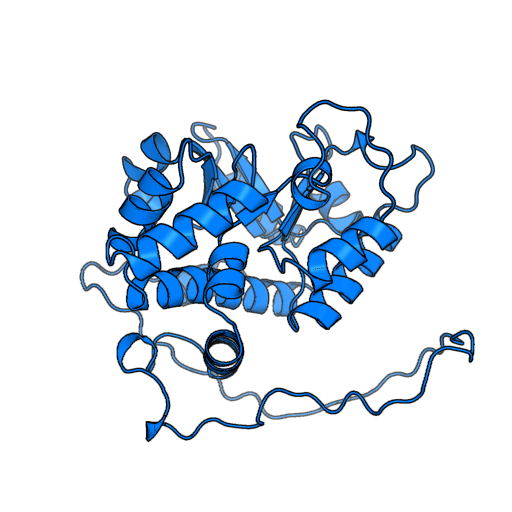.667 -3.327 1.00 76.50 108 THR A CA 1
ATOM 832 C C . THR A 1 108 ? 17.999 5.597 -2.822 1.00 76.50 108 THR A C 1
ATOM 834 O O . THR A 1 108 ? 17.174 5.859 -1.944 1.00 76.50 108 THR A O 1
ATOM 837 N N . THR A 1 109 ? 18.121 4.358 -3.312 1.00 82.81 109 THR A N 1
ATOM 838 C CA . THR A 1 109 ? 17.380 3.195 -2.782 1.00 82.81 109 THR A CA 1
ATOM 839 C C . THR A 1 109 ? 17.577 3.015 -1.273 1.00 82.81 109 THR A C 1
ATOM 841 O O . THR A 1 109 ? 16.628 2.673 -0.569 1.00 82.81 109 THR A O 1
ATOM 844 N N . ASP A 1 110 ? 18.767 3.324 -0.748 1.00 82.31 110 ASP A N 1
ATOM 845 C CA . ASP A 1 110 ? 19.054 3.288 0.693 1.00 82.31 110 ASP A CA 1
ATOM 846 C C . ASP A 1 110 ? 18.258 4.344 1.473 1.00 82.31 110 ASP A C 1
ATOM 848 O O . ASP A 1 110 ? 17.832 4.100 2.606 1.00 82.31 110 ASP A O 1
ATOM 852 N N . ASP A 1 111 ? 18.053 5.531 0.897 1.00 86.44 111 ASP A N 1
ATOM 853 C CA . ASP A 1 111 ? 17.271 6.594 1.536 1.00 86.44 111 ASP A CA 1
ATOM 854 C C . ASP A 1 111 ? 15.789 6.219 1.587 1.00 86.44 111 ASP A C 1
ATOM 856 O O . ASP A 1 111 ? 15.142 6.395 2.622 1.00 86.44 111 ASP A O 1
ATOM 860 N N . LEU A 1 112 ? 15.274 5.602 0.518 1.00 87.31 112 LEU A N 1
ATOM 861 C CA . LEU A 1 112 ? 13.927 5.029 0.509 1.00 87.31 112 LEU A CA 1
ATOM 862 C C . LEU A 1 112 ? 13.787 3.883 1.507 1.00 87.31 112 LEU A C 1
ATOM 864 O O . LEU A 1 112 ? 12.791 3.821 2.225 1.00 87.31 112 LEU A O 1
ATOM 868 N N . GLY A 1 113 ? 14.796 3.017 1.610 1.00 85.50 113 GLY A N 1
ATOM 869 C CA . GLY A 1 113 ? 14.846 1.956 2.612 1.00 85.50 113 GLY A CA 1
ATOM 870 C C . GLY A 1 113 ? 14.713 2.495 4.036 1.00 85.50 113 GLY A C 1
ATOM 871 O O . GLY A 1 113 ? 13.876 2.030 4.810 1.00 85.50 113 GLY A O 1
ATOM 872 N N . LYS A 1 114 ? 15.463 3.552 4.371 1.00 85.75 114 LYS A N 1
ATOM 873 C CA . LYS A 1 114 ? 15.352 4.236 5.673 1.00 85.75 114 LYS A CA 1
ATOM 874 C C . LYS A 1 114 ? 13.995 4.897 5.878 1.00 85.75 114 LYS A C 1
ATOM 876 O O . LYS A 1 114 ? 13.473 4.873 6.991 1.00 85.75 114 LYS A O 1
ATOM 881 N N . ALA A 1 115 ? 13.419 5.487 4.835 1.00 87.81 115 ALA A N 1
ATOM 882 C CA . ALA A 1 115 ? 12.099 6.094 4.926 1.00 87.81 115 ALA A CA 1
ATOM 883 C C . ALA A 1 115 ? 11.004 5.042 5.175 1.00 87.81 115 ALA A C 1
ATOM 885 O O . ALA A 1 115 ? 10.139 5.266 6.019 1.00 87.81 115 ALA A O 1
ATOM 886 N N . LEU A 1 116 ? 11.098 3.860 4.553 1.00 88.06 116 LEU A N 1
ATOM 887 C CA . LEU A 1 116 ? 10.203 2.724 4.813 1.00 88.06 116 LEU A CA 1
ATOM 888 C C . LEU A 1 116 ? 10.296 2.196 6.249 1.00 88.06 116 LEU A C 1
ATOM 890 O O . LEU A 1 116 ? 9.281 1.776 6.804 1.00 88.06 116 LEU A O 1
ATOM 894 N N . LEU A 1 117 ? 11.483 2.235 6.864 1.00 85.31 117 LEU A N 1
ATOM 895 C CA . LEU A 1 117 ? 11.655 1.881 8.279 1.00 85.31 117 LEU A CA 1
ATOM 896 C C . LEU A 1 117 ? 10.899 2.842 9.212 1.00 85.31 117 LEU A C 1
ATOM 898 O O . LEU A 1 117 ? 10.459 2.434 10.285 1.00 85.31 117 LEU A O 1
ATOM 902 N N . MET A 1 118 ? 10.742 4.111 8.819 1.00 85.25 118 MET A N 1
ATOM 903 C CA . MET A 1 118 ? 10.031 5.121 9.612 1.00 85.25 118 MET A CA 1
ATOM 904 C C . MET A 1 118 ? 8.527 5.137 9.333 1.00 85.25 118 MET A C 1
ATOM 906 O O . MET A 1 118 ? 7.728 5.242 10.262 1.00 85.25 118 MET A O 1
ATOM 910 N N . LEU A 1 119 ? 8.146 5.044 8.060 1.00 87.94 119 LEU A N 1
ATOM 911 C CA . LEU A 1 119 ? 6.764 5.067 7.601 1.00 87.94 119 LEU A CA 1
ATOM 912 C C . LEU A 1 119 ? 6.530 3.849 6.695 1.00 87.94 119 LEU A C 1
ATOM 914 O O . LEU A 1 119 ? 6.791 3.919 5.492 1.00 87.94 119 LEU A O 1
ATOM 918 N N . PRO A 1 120 ? 6.059 2.717 7.251 1.00 91.06 120 PRO A N 1
ATOM 919 C CA . PRO A 1 120 ? 5.884 1.491 6.489 1.00 91.06 120 PRO A CA 1
ATOM 920 C C . PRO A 1 120 ? 4.632 1.615 5.621 1.00 91.06 120 PRO A C 1
ATOM 922 O O . PRO A 1 120 ? 3.533 1.252 6.036 1.00 91.06 120 PRO A O 1
ATOM 925 N N . VAL A 1 121 ? 4.787 2.166 4.421 1.00 94.44 121 VAL A N 1
ATOM 926 C CA . VAL A 1 121 ? 3.688 2.331 3.463 1.00 94.44 121 VAL A CA 1
ATOM 927 C C . VAL A 1 121 ? 3.267 1.000 2.829 1.00 94.44 121 VAL A C 1
ATOM 929 O O . VAL A 1 121 ? 3.973 -0.013 2.915 1.00 94.44 121 VAL A O 1
ATOM 932 N N . ALA A 1 122 ? 2.109 0.974 2.162 1.00 95.12 122 ALA A N 1
ATOM 933 C CA . ALA A 1 122 ? 1.683 -0.184 1.376 1.00 95.12 122 ALA A CA 1
ATOM 934 C C . ALA A 1 122 ? 2.693 -0.479 0.260 1.00 95.12 122 ALA A C 1
ATOM 936 O O . ALA A 1 122 ? 3.070 -1.634 0.052 1.00 95.12 122 ALA A O 1
ATOM 937 N N . GLY A 1 123 ? 3.154 0.561 -0.430 1.00 94.88 123 GLY A N 1
ATOM 938 C CA . GLY A 1 123 ? 4.117 0.417 -1.507 1.00 94.88 123 GLY A CA 1
ATOM 939 C C . GLY A 1 123 ? 4.578 1.726 -2.122 1.00 94.88 123 GLY A C 1
ATOM 940 O O . GLY A 1 123 ? 4.265 2.810 -1.629 1.00 94.88 123 GLY A O 1
ATOM 941 N N . ILE A 1 124 ? 5.302 1.601 -3.232 1.00 94.00 124 ILE A N 1
ATOM 942 C CA . ILE A 1 124 ? 5.902 2.717 -3.951 1.00 94.00 124 ILE A CA 1
ATOM 943 C C . ILE A 1 124 ? 5.555 2.649 -5.446 1.00 94.00 124 ILE A C 1
ATOM 945 O O . ILE A 1 124 ? 5.597 1.579 -6.062 1.00 94.00 124 ILE A O 1
ATOM 949 N N . VAL A 1 125 ? 5.211 3.805 -6.016 1.00 92.75 125 VAL A N 1
ATOM 950 C CA . VAL A 1 125 ? 4.999 4.022 -7.451 1.00 92.75 125 VAL A CA 1
ATOM 951 C C . VAL A 1 125 ? 6.252 4.651 -8.052 1.00 92.75 125 VAL A C 1
ATOM 953 O O . VAL A 1 125 ? 6.659 5.725 -7.627 1.00 92.75 125 VAL A O 1
ATOM 956 N N . PHE A 1 126 ? 6.860 4.014 -9.048 1.00 89.81 126 PHE A N 1
ATOM 957 C CA . PHE A 1 126 ? 8.090 4.499 -9.672 1.00 89.81 126 PHE A CA 1
ATOM 958 C C . PHE A 1 126 ? 7.859 4.952 -11.109 1.00 89.81 126 PHE A C 1
ATOM 960 O O . PHE A 1 126 ? 7.518 4.107 -11.941 1.00 89.81 126 PHE A O 1
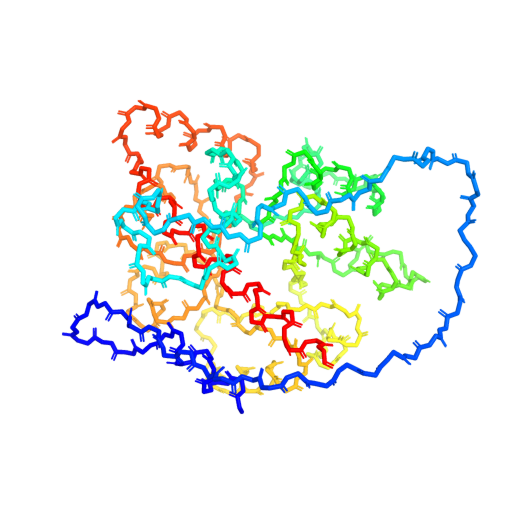ATOM 967 N N . PRO A 1 127 ? 8.171 6.205 -11.480 1.00 84.75 127 PRO A N 1
ATOM 968 C CA . PRO A 1 127 ? 8.452 6.481 -12.879 1.00 84.75 127 PRO A CA 1
ATOM 969 C C . PRO A 1 127 ? 9.676 5.661 -13.292 1.00 84.75 127 PRO A C 1
ATOM 971 O O . PRO A 1 127 ? 10.674 5.623 -12.575 1.00 84.75 127 PRO A O 1
ATOM 974 N N . VAL A 1 128 ? 9.639 5.004 -14.455 1.00 75.44 128 VAL A N 1
ATOM 975 C CA . VAL A 1 128 ? 10.783 4.191 -14.927 1.00 75.44 128 VAL A CA 1
ATOM 976 C C . VAL A 1 128 ? 12.060 5.038 -15.035 1.00 75.44 128 VAL A C 1
ATOM 978 O O . VAL A 1 128 ? 13.158 4.540 -14.804 1.00 75.44 128 VAL A O 1
ATOM 981 N N . SER A 1 129 ? 11.916 6.337 -15.308 1.00 80.44 129 SER A N 1
ATOM 982 C CA . SER A 1 129 ? 13.012 7.311 -15.329 1.00 80.44 129 SER A CA 1
ATOM 983 C C . SER A 1 129 ? 13.628 7.622 -13.962 1.00 80.44 129 SER A C 1
ATOM 985 O O . SER A 1 129 ? 14.602 8.368 -13.918 1.00 80.44 129 SER A O 1
ATOM 987 N N . TYR A 1 130 ? 13.071 7.106 -12.861 1.00 81.62 130 TYR A N 1
ATOM 988 C CA . TYR A 1 130 ? 13.684 7.198 -11.535 1.00 81.62 130 TYR A CA 1
ATOM 989 C C . TYR A 1 130 ? 15.051 6.513 -11.508 1.00 81.62 130 TYR A C 1
ATOM 991 O O . TYR A 1 130 ? 16.004 7.020 -10.921 1.00 81.62 130 TYR A O 1
ATOM 999 N N . PHE A 1 131 ? 15.148 5.362 -12.170 1.00 84.25 131 PHE A N 1
ATOM 1000 C CA . PHE A 1 131 ? 16.374 4.586 -12.211 1.00 84.25 131 PHE A CA 1
ATOM 1001 C C . PHE A 1 131 ? 17.331 5.154 -13.257 1.00 84.25 131 PHE A C 1
ATOM 1003 O O . PHE A 1 131 ? 16.925 5.574 -14.346 1.00 84.25 131 PHE A O 1
ATOM 1010 N N . ALA A 1 132 ? 18.628 5.134 -12.945 1.00 82.50 132 ALA A N 1
ATOM 1011 C CA . ALA A 1 132 ? 19.644 5.483 -13.927 1.00 82.50 132 ALA A CA 1
ATOM 1012 C C . ALA A 1 132 ? 19.543 4.543 -15.151 1.00 82.50 132 ALA A C 1
ATOM 1014 O O . ALA A 1 132 ? 19.220 3.365 -14.985 1.00 82.50 132 ALA A O 1
ATOM 1015 N N . PRO A 1 133 ? 19.837 5.011 -16.379 1.00 81.00 133 PRO A N 1
ATOM 1016 C CA . PRO A 1 133 ? 19.685 4.197 -17.591 1.00 81.00 133 PRO A CA 1
ATOM 1017 C C . PRO A 1 133 ? 20.462 2.870 -17.597 1.00 81.00 133 PRO A C 1
ATOM 1019 O O . PRO A 1 133 ? 20.113 1.959 -18.344 1.00 81.00 133 PRO A O 1
ATOM 1022 N N . ASP A 1 134 ? 21.535 2.779 -16.816 1.00 85.62 134 ASP A N 1
ATOM 1023 C CA . ASP A 1 134 ? 22.403 1.613 -16.648 1.00 85.62 134 ASP A CA 1
ATOM 1024 C C . ASP A 1 134 ? 22.210 0.889 -15.304 1.00 85.62 134 ASP A C 1
ATOM 1026 O O . ASP A 1 134 ? 22.943 -0.058 -15.015 1.00 85.62 134 ASP A O 1
ATOM 1030 N N . ALA A 1 135 ? 21.229 1.303 -14.496 1.00 85.44 135 ALA A N 1
ATOM 1031 C CA . ALA A 1 135 ? 20.920 0.658 -13.228 1.00 85.44 135 ALA A CA 1
ATOM 1032 C C . ALA A 1 135 ? 20.359 -0.756 -13.434 1.00 85.44 135 ALA A C 1
ATOM 1034 O O . ALA A 1 135 ? 19.536 -1.009 -14.319 1.00 85.44 135 ALA A O 1
ATOM 1035 N N . ASP A 1 136 ? 20.751 -1.675 -12.551 1.00 90.69 136 ASP A N 1
ATOM 1036 C CA . ASP A 1 136 ? 20.086 -2.968 -12.414 1.00 90.69 136 ASP A CA 1
ATOM 1037 C C . ASP A 1 136 ? 18.818 -2.788 -11.569 1.00 90.69 136 ASP A C 1
ATOM 1039 O O . ASP A 1 136 ? 18.817 -3.013 -10.358 1.00 90.69 136 ASP A O 1
ATOM 1043 N N . ILE A 1 137 ? 17.735 -2.350 -12.222 1.00 91.31 137 ILE A N 1
ATOM 1044 C CA . ILE A 1 137 ? 16.432 -2.070 -11.588 1.00 91.31 137 ILE A CA 1
ATOM 1045 C C . ILE A 1 137 ? 15.973 -3.244 -10.717 1.00 91.31 137 ILE A C 1
ATOM 1047 O O . ILE A 1 137 ? 15.432 -3.040 -9.633 1.00 91.31 137 ILE A O 1
ATOM 1051 N N . LYS A 1 138 ? 16.240 -4.481 -11.149 1.00 93.06 138 LYS A N 1
ATOM 1052 C CA . LYS A 1 138 ? 15.868 -5.672 -10.389 1.00 93.06 138 LYS A CA 1
ATOM 1053 C C . LYS A 1 138 ? 16.592 -5.748 -9.058 1.00 93.06 138 LYS A C 1
ATOM 1055 O O . LYS A 1 138 ? 15.956 -6.028 -8.045 1.00 93.06 138 LYS A O 1
ATOM 1060 N N . SER A 1 139 ? 17.897 -5.500 -9.057 1.00 92.69 139 SER A N 1
ATOM 1061 C CA . SER A 1 139 ? 18.672 -5.463 -7.819 1.00 92.69 139 SER A CA 1
ATOM 1062 C C . SER A 1 139 ? 18.193 -4.341 -6.896 1.00 92.69 139 SER A C 1
ATOM 1064 O O . SER A 1 139 ? 18.060 -4.570 -5.700 1.00 92.69 139 SER A O 1
ATOM 1066 N N . GLU A 1 140 ? 17.888 -3.156 -7.432 1.00 91.06 140 GLU A N 1
ATOM 1067 C CA . GLU A 1 140 ? 17.401 -2.014 -6.640 1.00 91.06 140 GLU A CA 1
ATOM 1068 C C . GLU A 1 140 ? 16.048 -2.315 -5.973 1.00 91.06 140 GLU A C 1
ATOM 1070 O O . GLU A 1 140 ? 15.875 -2.139 -4.764 1.00 91.06 140 GLU A O 1
ATOM 1075 N N . LEU A 1 141 ? 15.093 -2.855 -6.736 1.00 92.88 141 LEU A N 1
ATOM 1076 C CA . LEU A 1 141 ? 13.776 -3.240 -6.222 1.00 92.88 141 LEU A CA 1
ATOM 1077 C C . LEU A 1 141 ? 13.847 -4.405 -5.218 1.00 92.88 141 LEU A C 1
ATOM 1079 O O . LEU A 1 141 ? 13.051 -4.463 -4.273 1.00 92.88 141 LEU A O 1
ATOM 1083 N N . GLN A 1 142 ? 14.809 -5.321 -5.380 1.00 92.69 142 GLN A N 1
ATOM 1084 C CA . GLN A 1 142 ? 15.075 -6.385 -4.409 1.00 92.69 142 GLN A CA 1
ATOM 1085 C C . GLN A 1 142 ? 15.600 -5.824 -3.086 1.00 92.69 142 GLN A C 1
ATOM 1087 O O . GLN A 1 142 ? 15.038 -6.152 -2.042 1.00 92.69 142 GLN A O 1
ATOM 1092 N N . THR A 1 143 ? 16.591 -4.932 -3.122 1.00 91.50 143 THR A N 1
ATOM 1093 C CA . THR A 1 143 ? 17.111 -4.251 -1.924 1.00 91.50 143 THR A CA 1
ATOM 1094 C C . THR A 1 143 ? 15.999 -3.507 -1.185 1.00 91.50 143 THR A C 1
ATOM 1096 O O . THR A 1 143 ? 15.844 -3.634 0.029 1.00 91.50 143 THR A O 1
ATOM 1099 N N . LEU A 1 144 ? 15.147 -2.782 -1.912 1.00 90.75 144 LEU A N 1
ATOM 1100 C CA . LEU A 1 144 ? 14.017 -2.071 -1.315 1.00 90.75 144 LEU A CA 1
ATOM 1101 C C . LEU A 1 144 ? 12.996 -3.017 -0.664 1.00 90.75 144 LEU A C 1
ATOM 1103 O O . LEU A 1 144 ? 12.441 -2.724 0.398 1.00 90.75 144 LEU A O 1
ATOM 1107 N N . SER A 1 145 ? 12.775 -4.180 -1.278 1.00 92.31 145 SER A N 1
ATOM 1108 C CA . SER A 1 145 ? 11.928 -5.229 -0.710 1.00 92.31 145 SER A CA 1
ATOM 1109 C C . SER A 1 145 ? 12.510 -5.806 0.580 1.00 92.31 145 SER A C 1
ATOM 1111 O O . SER A 1 145 ? 11.752 -6.127 1.494 1.00 92.31 145 SER A O 1
ATOM 1113 N N . GLU A 1 146 ? 13.834 -5.933 0.680 1.00 91.69 146 GLU A N 1
ATOM 1114 C CA . GLU A 1 146 ? 14.516 -6.364 1.906 1.00 91.69 146 GLU A CA 1
ATOM 1115 C C . GLU A 1 146 ? 14.336 -5.343 3.034 1.00 91.69 146 GLU A C 1
ATOM 1117 O O . GLU A 1 146 ? 13.930 -5.734 4.129 1.00 91.69 146 GLU A O 1
ATOM 1122 N N . TYR A 1 147 ? 14.500 -4.046 2.753 1.00 89.69 147 TYR A N 1
ATOM 1123 C CA . TYR A 1 147 ? 14.223 -2.986 3.731 1.00 89.69 147 TYR A CA 1
ATOM 1124 C C . TYR A 1 147 ? 12.775 -3.005 4.231 1.00 89.69 147 TYR A C 1
ATOM 1126 O O . TYR A 1 147 ? 12.521 -2.887 5.428 1.00 89.69 147 TYR A O 1
ATOM 1134 N N . SER A 1 148 ? 11.800 -3.191 3.338 1.00 89.50 148 SER A N 1
ATOM 1135 C CA . SER A 1 148 ? 10.389 -3.265 3.740 1.00 89.50 148 SER A CA 1
ATOM 1136 C C . SER A 1 148 ? 10.082 -4.501 4.593 1.00 89.50 148 SER A C 1
ATOM 1138 O O . SER A 1 148 ? 9.309 -4.415 5.555 1.00 89.50 148 SER A O 1
ATOM 1140 N N . LYS A 1 149 ? 10.726 -5.640 4.294 1.00 89.81 149 LYS A N 1
ATOM 1141 C CA . LYS A 1 149 ? 10.629 -6.853 5.116 1.00 89.81 149 LYS A CA 1
ATOM 1142 C C . LYS A 1 149 ? 11.242 -6.652 6.491 1.00 89.81 149 LYS A C 1
ATOM 1144 O O . LYS A 1 149 ? 10.688 -7.152 7.462 1.00 89.81 149 LYS A O 1
ATOM 1149 N N . GLU A 1 150 ? 12.341 -5.917 6.589 1.00 86.12 150 GLU A N 1
ATOM 1150 C CA . GLU A 1 150 ? 12.918 -5.542 7.879 1.00 86.12 150 GLU A CA 1
ATOM 1151 C C . GLU A 1 150 ? 11.975 -4.618 8.666 1.00 86.12 150 GLU A C 1
ATOM 1153 O O . GLU A 1 150 ? 11.738 -4.848 9.849 1.00 86.12 150 GLU A O 1
ATOM 1158 N N . ALA A 1 151 ? 11.366 -3.632 7.997 1.00 82.25 151 ALA A N 1
ATOM 1159 C CA . ALA A 1 151 ? 10.460 -2.663 8.613 1.00 82.25 151 ALA A CA 1
ATOM 1160 C C . ALA A 1 151 ? 9.133 -3.269 9.096 1.00 82.25 151 ALA A C 1
ATOM 1162 O O . ALA A 1 151 ? 8.619 -2.903 10.151 1.00 82.25 151 ALA A O 1
ATOM 1163 N N . SER A 1 152 ? 8.538 -4.149 8.288 1.00 82.44 152 SER A N 1
ATOM 1164 C CA . SER A 1 152 ? 7.133 -4.557 8.432 1.00 82.44 152 SER A CA 1
ATOM 1165 C C . SER A 1 152 ? 6.890 -6.062 8.298 1.00 82.44 152 SER A C 1
ATOM 1167 O O . SER A 1 152 ? 5.758 -6.525 8.442 1.00 82.44 152 SER A O 1
ATOM 1169 N N . GLY A 1 153 ? 7.932 -6.848 8.013 1.00 86.00 153 GLY A N 1
ATOM 1170 C CA . GLY A 1 153 ? 7.810 -8.284 7.761 1.00 86.00 153 GLY A CA 1
ATOM 1171 C C . GLY A 1 153 ? 7.089 -8.623 6.455 1.00 86.00 153 GLY A C 1
ATOM 1172 O O . GLY A 1 153 ? 6.543 -9.723 6.354 1.00 86.00 153 GLY A O 1
ATOM 1173 N N . MET A 1 154 ? 7.023 -7.680 5.507 1.00 88.19 154 MET A N 1
ATOM 1174 C CA . MET A 1 154 ? 6.300 -7.817 4.240 1.00 88.19 154 MET A CA 1
ATOM 1175 C C . MET A 1 154 ? 7.056 -7.177 3.075 1.00 88.19 154 MET A C 1
ATOM 1177 O O . MET A 1 154 ? 7.781 -6.201 3.248 1.00 88.19 154 MET A O 1
ATOM 1181 N N . VAL A 1 155 ? 6.841 -7.700 1.869 1.00 90.81 155 VAL A N 1
ATOM 1182 C CA . VAL A 1 155 ? 7.250 -7.049 0.611 1.00 90.81 155 VAL A CA 1
ATOM 1183 C C . VAL A 1 155 ? 6.363 -5.810 0.362 1.00 90.81 155 VAL A C 1
ATOM 1185 O O . VAL A 1 155 ? 5.151 -5.882 0.597 1.00 90.81 155 VAL A O 1
ATOM 1188 N N . PRO A 1 156 ? 6.903 -4.677 -0.127 1.00 93.56 156 PRO A N 1
ATOM 1189 C CA . PRO A 1 156 ? 6.079 -3.536 -0.497 1.00 93.56 156 PRO A CA 1
ATOM 1190 C C . PRO A 1 156 ? 5.417 -3.798 -1.854 1.00 93.56 156 PRO A C 1
ATOM 1192 O O . PRO A 1 156 ? 5.943 -4.547 -2.683 1.00 93.56 156 PRO A O 1
ATOM 1195 N N . PHE A 1 157 ? 4.290 -3.143 -2.127 1.00 95.50 157 PHE A N 1
ATOM 1196 C CA . PHE A 1 157 ? 3.840 -3.045 -3.513 1.00 95.50 157 PHE A CA 1
ATOM 1197 C C . PHE A 1 157 ? 4.827 -2.185 -4.302 1.00 95.50 157 PHE A C 1
ATOM 1199 O O . PHE A 1 157 ? 5.230 -1.116 -3.854 1.00 95.50 157 PHE A O 1
ATOM 1206 N N . LEU A 1 158 ? 5.221 -2.652 -5.475 1.00 94.88 158 LEU A N 1
ATOM 1207 C CA . LEU A 1 158 ? 6.119 -1.972 -6.392 1.00 94.88 158 LEU A CA 1
ATOM 1208 C C . LEU A 1 158 ? 5.367 -1.834 -7.705 1.00 94.88 158 LEU A C 1
ATOM 1210 O O . LEU A 1 158 ? 5.169 -2.824 -8.418 1.00 94.88 158 LEU A O 1
ATOM 1214 N N . MET A 1 159 ? 4.929 -0.612 -7.992 1.00 94.62 159 MET A N 1
ATOM 1215 C CA . MET A 1 159 ? 4.132 -0.283 -9.169 1.00 94.62 159 MET A CA 1
ATOM 1216 C C . MET A 1 159 ? 4.930 0.642 -10.090 1.00 94.62 159 MET A C 1
ATOM 1218 O O . MET A 1 159 ? 5.505 1.615 -9.605 1.00 94.62 159 MET A O 1
ATOM 1222 N N . PRO A 1 160 ? 4.975 0.401 -11.405 1.00 92.81 160 PRO A N 1
ATOM 1223 C CA . PRO A 1 160 ? 5.467 1.403 -12.334 1.00 92.81 160 PRO A CA 1
ATOM 1224 C C . PRO A 1 160 ? 4.415 2.511 -12.504 1.00 92.81 160 PRO A C 1
ATOM 1226 O O . PRO A 1 160 ? 3.220 2.238 -12.608 1.00 92.81 160 PRO A O 1
ATOM 1229 N N . GLU A 1 161 ? 4.855 3.761 -12.556 1.00 88.12 161 GLU A N 1
ATOM 1230 C CA . GLU A 1 161 ? 4.060 4.856 -13.106 1.00 88.12 161 GLU A CA 1
ATOM 1231 C C . GLU A 1 161 ? 4.024 4.710 -14.627 1.00 88.12 161 GLU A C 1
ATOM 1233 O O . GLU A 1 161 ? 5.053 4.362 -15.210 1.00 88.12 161 GLU A O 1
ATOM 1238 N N . GLU A 1 162 ? 2.844 4.926 -15.222 1.00 75.38 162 GLU A N 1
ATOM 1239 C CA . GLU A 1 162 ? 2.533 4.873 -16.661 1.00 75.38 162 GLU A CA 1
ATOM 1240 C C . GLU A 1 162 ? 3.719 4.486 -17.562 1.00 75.38 162 GLU A C 1
ATOM 1242 O O . GLU A 1 162 ? 4.595 5.294 -17.878 1.00 75.38 162 GLU A O 1
ATOM 1247 N N . SER A 1 163 ? 3.761 3.215 -17.969 1.00 76.75 163 SER A N 1
ATOM 1248 C CA . SER A 1 163 ? 4.905 2.644 -18.677 1.00 76.75 163 SER A CA 1
ATOM 1249 C C . SER A 1 163 ? 4.513 2.092 -20.041 1.00 76.75 163 SER A C 1
ATOM 1251 O O . SER A 1 163 ? 3.531 1.368 -20.168 1.00 76.75 163 SER A O 1
ATOM 1253 N N . GLU A 1 164 ? 5.341 2.358 -21.054 1.00 81.56 164 GLU A N 1
ATOM 1254 C CA . GLU A 1 164 ? 5.257 1.690 -22.363 1.00 81.56 164 GLU A CA 1
ATOM 1255 C C . GLU A 1 164 ? 5.877 0.277 -22.348 1.00 81.56 164 GLU A C 1
ATOM 1257 O O . GLU A 1 164 ? 5.858 -0.434 -23.357 1.00 81.56 164 GLU A O 1
ATOM 1262 N N . LEU A 1 165 ? 6.473 -0.141 -21.224 1.00 86.56 165 LEU A N 1
ATOM 1263 C CA . LEU A 1 165 ? 7.069 -1.466 -21.088 1.00 86.56 165 LEU A CA 1
ATOM 1264 C C . LEU A 1 165 ? 5.990 -2.550 -21.021 1.00 86.56 165 LEU A C 1
ATOM 1266 O O . LEU A 1 165 ? 4.937 -2.386 -20.413 1.00 86.56 165 LEU A O 1
ATOM 1270 N N . SER A 1 166 ? 6.293 -3.709 -21.608 1.00 91.25 166 SER A N 1
ATOM 1271 C CA . SER A 1 166 ? 5.411 -4.874 -21.500 1.00 91.25 166 SER A CA 1
ATOM 1272 C C . SER A 1 166 ? 5.324 -5.381 -20.055 1.00 91.25 166 SER A C 1
ATOM 1274 O O . SER A 1 166 ? 6.316 -5.326 -19.324 1.00 91.25 166 SER A O 1
ATOM 1276 N N . MET A 1 167 ? 4.182 -5.962 -19.668 1.00 91.19 167 MET A N 1
ATOM 1277 C CA . MET A 1 167 ? 3.982 -6.571 -18.340 1.00 91.19 167 MET A CA 1
ATOM 1278 C C . MET A 1 167 ? 5.068 -7.597 -18.003 1.00 91.19 167 MET A C 1
ATOM 1280 O O . MET A 1 167 ? 5.585 -7.619 -16.891 1.00 91.19 167 MET A O 1
ATOM 1284 N N . LYS A 1 168 ? 5.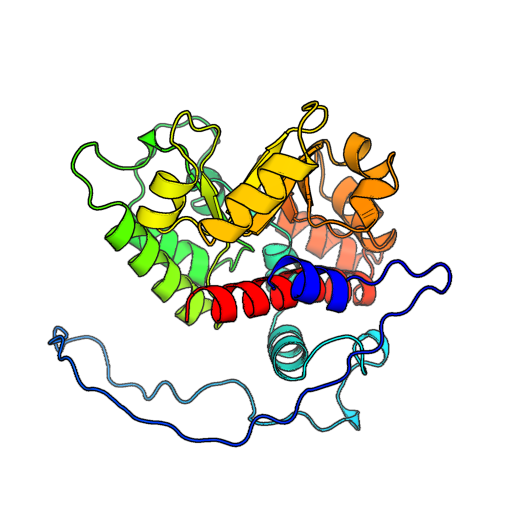495 -8.381 -18.998 1.00 93.12 168 LYS A N 1
ATOM 1285 C CA . LYS A 1 168 ? 6.612 -9.314 -18.850 1.00 93.12 168 LYS A CA 1
ATOM 1286 C C . LYS A 1 168 ? 7.904 -8.609 -18.431 1.00 93.12 168 LYS A C 1
ATOM 1288 O O . LYS A 1 168 ? 8.579 -9.056 -17.512 1.00 93.12 168 LYS A O 1
ATOM 1293 N N . SER A 1 169 ? 8.257 -7.510 -19.100 1.00 92.81 169 SER A N 1
ATOM 1294 C CA . SER A 1 169 ? 9.462 -6.739 -18.769 1.00 92.81 169 SER A CA 1
ATOM 1295 C C . SER A 1 169 ? 9.379 -6.141 -17.367 1.00 92.81 169 SER A C 1
ATOM 1297 O O . SER A 1 169 ? 10.363 -6.178 -16.637 1.00 92.81 169 SER A O 1
ATOM 1299 N N . LEU A 1 170 ? 8.206 -5.639 -16.978 1.00 93.25 170 LEU A N 1
ATOM 1300 C CA . LEU A 1 170 ? 7.966 -5.104 -15.638 1.00 93.25 170 LEU A CA 1
ATOM 1301 C C . LEU A 1 170 ? 8.133 -6.187 -14.559 1.00 93.25 170 LEU A C 1
ATOM 1303 O O . LEU A 1 170 ? 8.840 -5.966 -13.576 1.00 93.25 170 LEU A O 1
ATOM 1307 N N . GLY A 1 171 ? 7.570 -7.380 -14.773 1.00 91.88 171 GLY A N 1
ATOM 1308 C CA . GLY A 1 171 ? 7.765 -8.528 -13.882 1.00 91.88 171 GLY A CA 1
ATOM 1309 C C . GLY A 1 171 ? 9.227 -8.990 -13.818 1.00 91.88 171 GLY A C 1
ATOM 1310 O O . GLY A 1 171 ? 9.758 -9.236 -12.736 1.00 91.88 171 GLY A O 1
ATOM 1311 N N . GLU A 1 172 ? 9.935 -9.037 -14.954 1.00 92.00 172 GLU A N 1
ATOM 1312 C CA . GLU A 1 172 ? 11.370 -9.374 -15.002 1.00 92.00 172 GLU A CA 1
ATOM 1313 C C . GLU A 1 172 ? 12.244 -8.357 -14.245 1.00 92.00 172 GLU A C 1
ATOM 1315 O O . GLU A 1 172 ? 13.247 -8.753 -13.641 1.00 92.00 172 GLU A O 1
ATOM 1320 N N . MET A 1 173 ? 11.844 -7.080 -14.240 1.00 92.06 173 MET A N 1
ATOM 1321 C CA . MET A 1 173 ? 12.468 -5.999 -13.467 1.00 92.06 173 MET A CA 1
ATOM 1322 C C . MET A 1 173 ? 12.154 -6.064 -11.968 1.00 92.06 173 MET A C 1
ATOM 1324 O O . MET A 1 173 ? 12.830 -5.391 -11.205 1.00 92.06 173 MET A O 1
ATOM 1328 N N . GLY A 1 174 ? 11.185 -6.870 -11.525 1.00 91.94 174 GLY A N 1
ATOM 1329 C CA . GLY A 1 174 ? 10.851 -7.032 -10.106 1.00 91.94 174 GLY A CA 1
ATOM 1330 C C . GLY A 1 174 ? 9.702 -6.159 -9.596 1.00 91.94 174 GLY A C 1
ATOM 1331 O O . GLY A 1 174 ? 9.465 -6.136 -8.389 1.00 91.94 174 GLY A O 1
ATOM 1332 N N . PHE A 1 175 ? 8.964 -5.478 -10.478 1.00 94.31 175 PHE A N 1
ATOM 1333 C CA . PHE A 1 175 ? 7.662 -4.919 -10.106 1.00 94.31 175 PHE A CA 1
ATOM 1334 C C . PHE A 1 175 ? 6.686 -6.050 -9.753 1.00 94.31 175 PHE A C 1
ATOM 1336 O O . PHE A 1 175 ? 6.813 -7.166 -10.257 1.00 94.31 175 PHE A O 1
ATOM 1343 N N . ASN A 1 176 ? 5.716 -5.771 -8.881 1.00 93.69 176 ASN A N 1
ATOM 1344 C CA . ASN A 1 176 ? 4.750 -6.771 -8.403 1.00 93.69 176 ASN A CA 1
ATOM 1345 C C . ASN A 1 176 ? 3.289 -6.283 -8.423 1.00 93.69 176 ASN A C 1
ATOM 1347 O O . ASN A 1 176 ? 2.382 -7.075 -8.173 1.00 93.69 176 ASN A O 1
ATOM 1351 N N . LEU A 1 177 ? 3.050 -5.013 -8.761 1.00 93.31 177 LEU A N 1
ATOM 1352 C CA . LEU A 1 177 ? 1.725 -4.414 -8.894 1.00 93.31 177 LEU A CA 1
ATOM 1353 C C . LEU A 1 177 ? 1.582 -3.782 -10.283 1.00 93.31 177 LEU A C 1
ATOM 1355 O O . LEU A 1 177 ? 2.511 -3.134 -10.765 1.00 93.31 177 LEU A O 1
ATOM 1359 N N . TYR A 1 178 ? 0.421 -3.947 -10.916 1.00 91.69 178 TYR A N 1
ATOM 1360 C CA . TYR A 1 178 ? 0.127 -3.360 -12.224 1.00 91.69 178 TYR A CA 1
ATOM 1361 C C . TYR A 1 178 ? -1.214 -2.628 -12.219 1.00 91.69 178 TYR A C 1
ATOM 1363 O O . TYR A 1 178 ? -2.252 -3.235 -11.958 1.00 91.69 178 TYR A O 1
ATOM 1371 N N . GLY A 1 179 ? -1.177 -1.329 -12.521 1.00 90.12 179 GLY A N 1
ATOM 1372 C CA . GLY A 1 179 ? -2.359 -0.480 -12.616 1.00 90.12 179 GLY A CA 1
ATOM 1373 C C . GLY A 1 179 ? -3.059 -0.603 -13.968 1.00 90.12 179 GLY A C 1
ATOM 1374 O O . GLY A 1 179 ? -2.429 -0.441 -15.009 1.00 90.12 179 GLY A O 1
ATOM 1375 N N . ILE A 1 180 ? -4.362 -0.868 -13.941 1.00 86.62 180 ILE A N 1
ATOM 1376 C CA . ILE A 1 180 ? -5.262 -0.888 -15.093 1.00 86.62 180 ILE A CA 1
ATOM 1377 C C . ILE A 1 180 ? -6.145 0.366 -14.994 1.00 86.62 180 ILE A C 1
ATOM 1379 O O . ILE A 1 180 ? -6.977 0.439 -14.082 1.00 86.62 180 ILE A O 1
ATOM 1383 N N . PRO A 1 181 ? -5.980 1.360 -15.883 1.00 82.38 181 PRO A N 1
ATOM 1384 C CA . PRO A 1 181 ? -6.818 2.554 -15.885 1.00 82.38 181 PRO A CA 1
ATOM 1385 C C . PRO A 1 181 ? -8.298 2.213 -16.077 1.00 82.38 181 PRO A C 1
ATOM 1387 O O . PRO A 1 181 ? -8.647 1.334 -16.869 1.00 82.38 181 PRO A O 1
ATOM 1390 N N . MET A 1 182 ? -9.179 2.923 -15.367 1.00 73.56 182 MET A N 1
ATOM 1391 C CA . MET A 1 182 ? -10.623 2.773 -15.557 1.00 73.56 182 MET A CA 1
ATOM 1392 C C . MET A 1 182 ? -11.038 3.098 -16.998 1.00 73.56 182 MET A C 1
ATOM 1394 O O . MET A 1 182 ? -10.570 4.067 -17.598 1.00 73.56 182 MET A O 1
ATOM 1398 N N . GLY A 1 183 ? -11.980 2.319 -17.535 1.00 66.19 183 GLY A N 1
ATOM 1399 C CA . GLY A 1 183 ? -12.599 2.599 -18.833 1.00 66.19 183 GLY A CA 1
ATOM 1400 C C . GLY A 1 183 ? -11.851 2.048 -20.049 1.00 66.19 183 GLY A C 1
ATOM 1401 O O . GLY A 1 183 ? -12.269 2.310 -21.179 1.00 66.19 183 GLY A O 1
ATOM 1402 N N . GLU A 1 184 ? -10.792 1.257 -19.862 1.00 61.44 184 GLU A N 1
ATOM 1403 C CA . GLU A 1 184 ? -10.206 0.500 -20.968 1.00 61.44 184 GLU A CA 1
ATOM 1404 C C . GLU A 1 184 ? -11.116 -0.671 -21.374 1.00 61.44 184 GLU A C 1
ATOM 1406 O O . GLU A 1 184 ? -11.479 -1.513 -20.562 1.00 61.44 184 GLU A O 1
ATOM 1411 N N . GLU A 1 185 ? -11.462 -0.784 -22.663 1.00 52.25 185 GLU A N 1
ATOM 1412 C CA . GLU A 1 185 ? -12.399 -1.796 -23.200 1.00 52.25 185 GLU A CA 1
ATOM 1413 C C . GLU A 1 185 ? -11.945 -3.274 -23.022 1.00 52.25 185 GLU A C 1
ATOM 1415 O O . GLU A 1 185 ? -12.633 -4.194 -23.470 1.00 52.25 185 GLU A O 1
ATOM 1420 N N . TYR A 1 186 ? -10.802 -3.528 -22.371 1.00 55.91 186 TYR A N 1
ATOM 1421 C CA . TYR A 1 186 ? -10.127 -4.829 -22.278 1.00 55.91 186 TYR A CA 1
ATOM 1422 C C . TYR A 1 186 ? -9.711 -5.246 -20.852 1.00 55.91 186 TYR A C 1
ATOM 1424 O O . TYR A 1 186 ? -8.814 -6.080 -20.699 1.00 55.91 186 TYR A O 1
ATOM 1432 N N . GLU A 1 187 ? -10.390 -4.756 -19.808 1.00 63.66 187 GLU A N 1
ATOM 1433 C CA . GLU A 1 187 ? -10.053 -5.029 -18.392 1.00 63.66 187 GLU A CA 1
ATOM 1434 C C . GLU A 1 187 ? -9.833 -6.527 -18.084 1.00 63.66 187 GLU A C 1
ATOM 1436 O O . GLU A 1 187 ? -8.858 -6.907 -17.436 1.00 63.66 187 GLU A O 1
ATOM 1441 N N . GLY A 1 188 ? -10.686 -7.412 -18.617 1.00 64.25 188 GLY A N 1
ATOM 1442 C CA . GLY A 1 188 ? -10.588 -8.856 -18.362 1.00 64.25 188 GLY A CA 1
ATOM 1443 C C . GLY A 1 188 ? -9.374 -9.545 -19.000 1.00 64.25 188 GLY A C 1
ATOM 1444 O O . GLY A 1 188 ? -8.899 -10.549 -18.475 1.00 64.25 188 GLY A O 1
ATOM 1445 N N . GLY A 1 189 ? -8.856 -9.028 -20.119 1.00 78.06 189 GLY A N 1
ATOM 1446 C CA . GLY A 1 189 ? -7.658 -9.576 -20.767 1.00 78.06 189 GLY A CA 1
ATOM 1447 C C . GLY A 1 189 ? -6.373 -9.152 -20.057 1.00 78.06 189 GLY A C 1
ATOM 1448 O O . GLY A 1 189 ? -5.472 -9.971 -19.876 1.00 78.06 189 GLY A O 1
ATOM 1449 N N . LEU A 1 190 ? -6.333 -7.896 -19.607 1.00 81.94 190 LEU A N 1
ATOM 1450 C CA . LEU A 1 190 ? -5.182 -7.300 -18.928 1.00 81.94 190 LEU A CA 1
ATOM 1451 C C . LEU A 1 190 ? -4.946 -7.920 -17.547 1.00 81.94 190 LEU A C 1
ATOM 1453 O O . LEU A 1 190 ? -3.805 -8.202 -17.194 1.00 81.94 190 LEU A O 1
ATOM 1457 N N . MET A 1 191 ? -6.011 -8.221 -16.795 1.00 82.81 191 MET A N 1
ATOM 1458 C CA . MET A 1 191 ? -5.892 -8.930 -15.513 1.00 82.81 191 MET A CA 1
ATOM 1459 C C . MET A 1 191 ? -5.229 -10.304 -15.657 1.00 82.81 191 MET A C 1
ATOM 1461 O O . MET A 1 191 ? -4.335 -10.660 -14.886 1.00 82.81 191 MET A O 1
ATOM 1465 N N . ASP A 1 192 ? -5.670 -11.081 -16.648 1.00 83.62 192 ASP A N 1
ATOM 1466 C CA . ASP A 1 192 ? -5.141 -12.416 -16.930 1.00 83.62 192 ASP A CA 1
ATOM 1467 C C . ASP A 1 192 ? -3.680 -12.368 -17.391 1.00 83.62 192 ASP A C 1
ATOM 1469 O O . ASP A 1 192 ? -2.924 -13.306 -17.133 1.00 83.62 192 ASP A O 1
ATOM 1473 N N . GLU A 1 193 ? -3.298 -11.325 -18.126 1.00 86.69 193 GLU A N 1
ATOM 1474 C CA . GLU A 1 193 ? -1.933 -11.114 -18.602 1.00 86.69 193 GLU A CA 1
ATOM 1475 C C . GLU A 1 193 ? -1.003 -10.719 -17.455 1.00 86.69 193 GLU A C 1
ATOM 1477 O O . GLU A 1 193 ? -0.016 -11.415 -17.223 1.00 86.69 193 GLU A O 1
ATOM 1482 N N . ALA A 1 194 ? -1.372 -9.713 -16.659 1.00 87.50 194 ALA A N 1
ATOM 1483 C CA . ALA A 1 194 ? -0.595 -9.274 -15.501 1.00 87.50 194 ALA A CA 1
ATOM 1484 C C . ALA A 1 194 ? -0.323 -10.438 -14.537 1.00 87.50 194 ALA A C 1
ATOM 1486 O O . ALA A 1 194 ? 0.824 -10.708 -14.176 1.00 87.50 194 ALA A O 1
ATOM 1487 N N . ALA A 1 195 ? -1.361 -11.217 -14.215 1.00 85.69 195 ALA A N 1
ATOM 1488 C CA . ALA A 1 195 ? -1.240 -12.355 -13.311 1.00 85.69 195 ALA A CA 1
ATOM 1489 C C . ALA A 1 195 ? -0.336 -13.482 -13.849 1.00 85.69 195 ALA A C 1
ATOM 1491 O O . ALA A 1 195 ? 0.244 -14.223 -13.052 1.00 85.69 195 ALA A O 1
ATOM 1492 N N . LYS A 1 196 ? -0.212 -13.654 -15.176 1.00 87.88 196 LYS A N 1
ATOM 1493 C CA . LYS A 1 196 ? 0.723 -14.631 -15.776 1.00 87.88 196 LYS A CA 1
ATOM 1494 C C . LYS A 1 196 ? 2.173 -14.196 -15.633 1.00 87.88 196 LYS A C 1
ATOM 1496 O O . LYS A 1 196 ? 3.036 -15.057 -15.493 1.00 87.88 196 LYS A O 1
ATOM 1501 N N . GLU A 1 197 ? 2.411 -12.892 -15.644 1.00 90.44 197 GLU A N 1
ATOM 1502 C CA . GLU A 1 197 ? 3.741 -12.296 -15.521 1.00 90.44 197 GLU A CA 1
ATOM 1503 C C . GLU A 1 197 ? 4.126 -12.010 -14.056 1.00 90.44 197 GLU A C 1
ATOM 1505 O O . GLU A 1 197 ? 5.134 -11.361 -13.794 1.00 90.44 197 GLU A O 1
ATOM 1510 N N . GLY A 1 198 ? 3.347 -12.516 -13.089 1.00 87.19 198 GLY A N 1
ATOM 1511 C CA . GLY A 1 198 ? 3.631 -12.375 -11.658 1.00 87.19 198 GLY A CA 1
ATOM 1512 C C . GLY A 1 198 ? 3.261 -11.012 -11.065 1.00 87.19 198 GLY A C 1
ATOM 1513 O O . GLY A 1 198 ? 3.675 -10.710 -9.950 1.00 87.19 198 GLY A O 1
ATOM 1514 N N . LEU A 1 199 ? 2.472 -10.207 -11.780 1.00 90.81 199 LEU A N 1
ATOM 1515 C CA . LEU A 1 199 ? 1.985 -8.906 -11.324 1.00 90.81 199 LEU A CA 1
ATOM 1516 C C . LEU A 1 199 ? 0.565 -9.043 -10.762 1.00 90.81 199 LEU A C 1
ATOM 1518 O O . LEU A 1 199 ? -0.292 -9.688 -11.371 1.00 90.81 199 LEU A O 1
ATOM 1522 N N . LEU A 1 200 ? 0.287 -8.408 -9.623 1.00 90.75 200 LEU A N 1
ATOM 1523 C CA . LEU A 1 200 ? -1.075 -8.253 -9.116 1.00 90.75 200 LEU A CA 1
ATOM 1524 C C . LEU A 1 200 ? -1.772 -7.120 -9.893 1.00 90.75 200 LEU A C 1
ATOM 1526 O O . LEU A 1 200 ? -1.327 -5.973 -9.799 1.00 90.75 200 LEU A O 1
ATOM 1530 N N . PRO A 1 201 ? -2.843 -7.398 -10.660 1.00 87.94 201 PRO A N 1
ATOM 1531 C CA . PRO A 1 201 ? -3.590 -6.348 -11.338 1.00 87.94 201 PRO A CA 1
ATOM 1532 C C . PRO A 1 201 ? -4.476 -5.586 -10.349 1.00 87.94 201 PRO A C 1
ATOM 1534 O O . PRO A 1 201 ? -5.188 -6.197 -9.547 1.00 87.94 201 PRO A O 1
ATOM 1537 N N . VAL A 1 202 ? -4.468 -4.260 -10.447 1.00 88.50 202 VAL A N 1
ATOM 1538 C CA . VAL A 1 202 ? -5.328 -3.351 -9.677 1.00 88.50 202 VAL A CA 1
ATOM 1539 C C . VAL A 1 202 ? -5.927 -2.303 -10.593 1.00 88.50 202 VAL A C 1
ATOM 1541 O O . VAL A 1 202 ? -5.279 -1.875 -11.542 1.00 88.50 202 VAL A O 1
ATOM 1544 N N . PHE A 1 203 ? -7.146 -1.859 -10.313 1.00 87.75 203 PHE A N 1
ATOM 1545 C CA . PHE A 1 203 ? -7.707 -0.725 -11.047 1.00 87.75 203 PHE A CA 1
ATOM 1546 C C . PHE A 1 203 ? -7.163 0.590 -10.516 1.00 87.75 203 PHE A C 1
ATOM 1548 O O . PHE A 1 203 ? -6.990 0.733 -9.310 1.00 87.75 203 PHE A O 1
ATOM 1555 N N . THR A 1 204 ? -6.912 1.554 -11.394 1.00 88.69 204 THR A N 1
ATOM 1556 C CA . THR A 1 204 ? -6.438 2.889 -11.011 1.00 88.69 204 THR A CA 1
ATOM 1557 C C . THR A 1 204 ? -7.425 3.955 -11.461 1.00 88.69 204 THR A C 1
ATOM 1559 O O . THR A 1 204 ? -7.831 3.953 -12.625 1.00 88.69 204 THR A O 1
ATOM 1562 N N . GLY A 1 205 ? -7.765 4.884 -10.572 1.00 85.69 205 GLY A N 1
ATOM 1563 C CA . GLY A 1 205 ? -8.658 6.002 -10.876 1.00 85.69 205 GLY A CA 1
ATOM 1564 C C . GLY A 1 205 ? -8.864 6.928 -9.681 1.00 85.69 205 GLY A C 1
ATOM 1565 O O . GLY A 1 205 ? -8.212 6.777 -8.645 1.00 85.69 205 GLY A O 1
ATOM 1566 N N . GLU A 1 206 ? -9.786 7.873 -9.820 1.00 84.19 206 GLU A N 1
ATOM 1567 C CA . GLU A 1 206 ? -10.210 8.735 -8.714 1.00 84.19 206 GLU A CA 1
ATOM 1568 C C . GLU A 1 206 ? -11.076 7.946 -7.724 1.00 84.19 206 GLU A C 1
ATOM 1570 O O . GLU A 1 206 ? -11.936 7.154 -8.128 1.00 84.19 206 GLU A O 1
ATOM 1575 N N . ALA A 1 207 ? -10.887 8.164 -6.418 1.00 73.62 207 ALA A N 1
ATOM 1576 C CA . ALA A 1 207 ? -11.638 7.444 -5.384 1.00 73.62 207 ALA A CA 1
ATOM 1577 C C . ALA A 1 207 ? -13.152 7.630 -5.539 1.00 73.62 207 ALA A C 1
ATOM 1579 O O . ALA A 1 207 ? -13.906 6.657 -5.469 1.00 73.62 207 ALA A O 1
ATOM 1580 N N . ALA A 1 208 ? -13.586 8.858 -5.825 1.00 71.62 208 ALA A N 1
ATOM 1581 C CA . ALA A 1 208 ? -14.985 9.181 -6.072 1.00 71.62 208 ALA A CA 1
ATOM 1582 C C . ALA A 1 208 ? -15.583 8.422 -7.270 1.00 71.62 208 ALA A C 1
ATOM 1584 O O . ALA A 1 208 ? -16.766 8.096 -7.244 1.00 71.62 208 ALA A O 1
ATOM 1585 N N . GLU A 1 209 ? -14.797 8.119 -8.306 1.00 78.06 209 GLU A N 1
ATOM 1586 C CA . GLU A 1 209 ? -15.267 7.381 -9.486 1.00 78.06 209 GLU A CA 1
ATOM 1587 C C . GLU A 1 209 ? -15.320 5.875 -9.218 1.00 78.06 209 GLU A C 1
ATOM 1589 O O . GLU A 1 209 ? -16.336 5.230 -9.484 1.00 78.06 209 GLU A O 1
ATOM 1594 N N . LEU A 1 210 ? -14.266 5.329 -8.604 1.00 73.94 210 LEU A N 1
ATOM 1595 C CA . LEU A 1 210 ? -14.201 3.925 -8.186 1.00 73.94 210 LEU A CA 1
ATOM 1596 C C . LEU A 1 210 ? -15.317 3.575 -7.197 1.00 73.94 210 LEU A C 1
ATOM 1598 O O . LEU A 1 210 ? -15.875 2.480 -7.244 1.00 73.94 210 LEU A O 1
ATOM 1602 N N . ALA A 1 211 ? -15.674 4.514 -6.321 1.00 70.69 211 ALA A N 1
ATOM 1603 C CA . ALA A 1 211 ? -16.736 4.338 -5.343 1.00 70.69 211 ALA A CA 1
ATOM 1604 C C . ALA A 1 211 ? -18.147 4.314 -5.953 1.00 70.69 211 ALA A C 1
ATOM 1606 O O . ALA A 1 211 ? -19.085 3.979 -5.234 1.00 70.69 211 ALA A O 1
ATOM 1607 N N . LEU A 1 212 ? -18.342 4.662 -7.231 1.00 74.19 212 LEU A N 1
ATOM 1608 C CA . LEU A 1 212 ? -19.667 4.681 -7.869 1.00 74.19 212 LEU A CA 1
ATOM 1609 C C . LEU A 1 212 ? -20.037 3.369 -8.567 1.00 74.19 212 LEU A C 1
ATOM 1611 O O . LEU A 1 212 ? -21.226 3.139 -8.807 1.00 74.19 212 LEU A O 1
ATOM 1615 N N . ASP A 1 213 ? -19.061 2.520 -8.895 1.00 69.50 213 ASP A N 1
ATOM 1616 C CA . ASP A 1 213 ? -19.303 1.278 -9.627 1.00 69.50 213 ASP A CA 1
ATOM 1617 C C . ASP A 1 213 ? -19.028 0.036 -8.750 1.00 69.50 213 ASP A C 1
ATOM 1619 O O . ASP A 1 213 ? -17.892 -0.210 -8.331 1.00 69.50 213 ASP A O 1
ATOM 1623 N N . PRO A 1 214 ? -20.064 -0.790 -8.486 1.00 66.56 214 PRO A N 1
ATOM 1624 C CA . PRO A 1 214 ? -19.949 -1.969 -7.643 1.00 66.56 214 PRO A CA 1
ATOM 1625 C C . PRO A 1 214 ? -18.950 -3.026 -8.098 1.00 66.56 214 PRO A C 1
ATOM 1627 O O . PRO A 1 214 ? -18.526 -3.846 -7.279 1.00 66.56 214 PRO A O 1
ATOM 1630 N N . VAL A 1 215 ? -18.574 -3.035 -9.379 1.00 65.75 215 VAL A N 1
ATOM 1631 C CA . VAL A 1 215 ? -17.527 -3.925 -9.892 1.00 65.75 215 VAL A CA 1
ATOM 1632 C C . VAL A 1 215 ? -16.233 -3.707 -9.107 1.00 65.75 215 VAL A C 1
ATOM 1634 O O . VAL A 1 215 ? -15.596 -4.686 -8.698 1.00 65.75 215 VAL A O 1
ATOM 1637 N N . TYR A 1 216 ? -15.916 -2.450 -8.783 1.00 62.41 216 TYR A N 1
ATOM 1638 C CA . TYR A 1 216 ? -14.676 -2.085 -8.106 1.00 62.41 216 TYR A CA 1
ATOM 1639 C C . TYR A 1 216 ? -14.681 -2.344 -6.596 1.00 62.41 216 TYR A C 1
ATOM 1641 O O . TYR A 1 216 ? -13.614 -2.416 -5.996 1.00 62.41 216 TYR A O 1
ATOM 1649 N N . TYR A 1 217 ? -15.842 -2.592 -5.975 1.00 56.34 217 TYR A N 1
ATOM 1650 C CA . TYR A 1 217 ? -15.907 -3.023 -4.568 1.00 56.34 217 TYR A CA 1
ATOM 1651 C C . TYR A 1 217 ? -15.373 -4.444 -4.352 1.00 56.34 217 TYR A C 1
ATOM 1653 O O . TYR A 1 217 ? -15.017 -4.822 -3.234 1.00 56.34 217 TYR A O 1
ATOM 1661 N N . SER A 1 218 ? -15.357 -5.252 -5.415 1.00 57.75 218 SER A N 1
ATOM 1662 C CA . SER A 1 218 ? -14.907 -6.648 -5.380 1.00 57.75 218 SER A CA 1
ATOM 1663 C C . SER A 1 218 ? -13.463 -6.840 -5.853 1.00 57.75 218 SER A C 1
ATOM 1665 O O . SER A 1 218 ? -12.938 -7.954 -5.788 1.00 57.75 218 SER A O 1
ATOM 1667 N N . SER A 1 219 ? -12.820 -5.766 -6.311 1.00 67.56 219 SER A N 1
ATOM 1668 C CA . SER A 1 219 ? -11.442 -5.748 -6.795 1.00 67.56 219 SER A CA 1
ATOM 1669 C C . SER A 1 219 ? -10.553 -4.886 -5.909 1.00 67.56 219 SER A C 1
ATOM 1671 O O . SER A 1 219 ? -11.019 -4.013 -5.186 1.00 67.56 219 SER A O 1
ATOM 1673 N N . VAL A 1 220 ? -9.248 -5.117 -5.995 1.00 76.12 220 VAL A N 1
ATOM 1674 C CA . VAL A 1 220 ? -8.257 -4.219 -5.405 1.00 76.12 220 VAL A CA 1
ATOM 1675 C C . VAL A 1 220 ? -8.093 -3.021 -6.332 1.00 76.12 220 VAL A C 1
ATOM 1677 O O . VAL A 1 220 ? -7.833 -3.202 -7.524 1.00 76.12 220 VAL A O 1
ATOM 1680 N N . SER A 1 221 ? -8.219 -1.816 -5.784 1.00 87.62 221 SER A N 1
ATOM 1681 C CA . SER A 1 221 ? -8.077 -0.577 -6.547 1.00 87.62 221 SER A CA 1
ATOM 1682 C C . SER A 1 221 ? -7.090 0.365 -5.870 1.00 87.62 221 SER A C 1
ATOM 1684 O O . SER A 1 221 ? -7.039 0.452 -4.642 1.00 87.62 221 SER A O 1
ATOM 1686 N N . VAL A 1 222 ? -6.314 1.075 -6.680 1.00 91.12 222 VAL A N 1
ATOM 1687 C CA . VAL A 1 222 ? -5.491 2.205 -6.271 1.00 91.12 222 VAL A CA 1
ATOM 1688 C C . VAL A 1 222 ? -6.255 3.483 -6.604 1.00 91.12 222 VAL A C 1
ATOM 1690 O O . VAL A 1 222 ? -6.507 3.774 -7.772 1.00 91.12 222 VAL A O 1
ATOM 1693 N N . ALA A 1 223 ? -6.632 4.233 -5.579 1.00 90.75 223 ALA A N 1
ATOM 1694 C CA . ALA A 1 223 ? -7.479 5.406 -5.698 1.00 90.75 223 ALA A CA 1
ATOM 1695 C C . ALA A 1 223 ? -6.691 6.682 -5.385 1.00 90.75 223 ALA A C 1
ATOM 1697 O O . ALA A 1 223 ? -6.021 6.752 -4.353 1.00 90.75 223 ALA A O 1
ATOM 1698 N N . HIS A 1 224 ? -6.769 7.699 -6.239 1.00 90.81 224 HIS A N 1
ATOM 1699 C CA . HIS A 1 224 ? -6.324 9.037 -5.850 1.00 90.81 224 HIS A CA 1
ATOM 1700 C C . HIS A 1 224 ? -7.371 9.654 -4.916 1.00 90.81 224 HIS A C 1
ATOM 1702 O O . HIS A 1 224 ? -8.569 9.558 -5.185 1.00 90.81 224 HIS A O 1
ATOM 1708 N N . ALA A 1 225 ? -6.923 10.198 -3.785 1.00 88.62 225 ALA A N 1
ATOM 1709 C CA . ALA A 1 225 ? -7.787 10.847 -2.807 1.00 88.62 225 ALA A CA 1
ATOM 1710 C C . ALA A 1 225 ? -7.322 12.282 -2.562 1.00 88.62 225 ALA A C 1
ATOM 1712 O O . ALA A 1 225 ? -6.144 12.533 -2.298 1.00 88.62 225 ALA A O 1
ATOM 1713 N N . GLU A 1 226 ? -8.270 13.215 -2.577 1.00 87.25 226 GLU A N 1
ATOM 1714 C CA . GLU A 1 226 ? -8.005 14.648 -2.443 1.00 87.25 226 GLU A CA 1
ATOM 1715 C C . GLU A 1 226 ? -7.769 15.057 -0.981 1.00 87.25 226 GLU A C 1
ATOM 1717 O O . GLU A 1 226 ? -7.201 16.116 -0.692 1.00 87.25 226 GLU A O 1
ATOM 1722 N N . SER A 1 227 ? -8.232 14.249 -0.018 1.00 91.94 227 SER A N 1
ATOM 1723 C CA . SER A 1 227 ? -8.132 14.585 1.404 1.00 91.94 227 SER A CA 1
ATOM 1724 C C . SER A 1 227 ? -8.156 13.379 2.345 1.00 91.94 227 SER A C 1
ATOM 1726 O O . SER A 1 227 ? -8.691 12.319 2.035 1.00 91.94 227 SER A O 1
ATOM 1728 N N . ALA A 1 228 ? -7.639 13.575 3.563 1.00 95.25 228 ALA A N 1
ATOM 1729 C CA . ALA A 1 228 ? -7.765 12.594 4.642 1.00 95.25 228 ALA A CA 1
ATOM 1730 C C . ALA A 1 228 ? -9.230 12.329 5.037 1.00 95.25 228 ALA A C 1
ATOM 1732 O O . ALA A 1 228 ? -9.548 11.212 5.428 1.00 95.25 228 ALA A O 1
ATOM 1733 N N . GLN A 1 229 ? -10.117 13.325 4.897 1.00 96.06 229 GLN A N 1
ATOM 1734 C CA . GLN A 1 229 ? -11.543 13.152 5.177 1.00 96.06 229 GLN A CA 1
ATOM 1735 C C . GLN A 1 229 ? -12.185 12.176 4.193 1.00 96.06 229 GLN A C 1
ATOM 1737 O O . GLN A 1 229 ? -12.883 11.262 4.606 1.00 96.06 229 GLN A O 1
ATOM 1742 N N . GLU A 1 230 ? -11.899 12.332 2.899 1.00 94.44 230 GLU A N 1
ATOM 1743 C CA . GLU A 1 230 ? -12.391 11.417 1.867 1.00 94.44 230 GLU A CA 1
ATOM 1744 C C . GLU A 1 230 ? -11.917 9.981 2.125 1.00 94.44 230 GLU A C 1
ATOM 1746 O O . GLU A 1 230 ? -12.694 9.034 2.015 1.00 94.44 230 GLU A O 1
ATOM 1751 N N . ILE A 1 231 ? -10.654 9.812 2.525 1.00 95.31 231 ILE A N 1
ATOM 1752 C CA . ILE A 1 231 ? -10.118 8.500 2.902 1.00 95.31 231 ILE A CA 1
ATOM 1753 C C . ILE A 1 231 ? -10.864 7.945 4.118 1.00 95.31 231 ILE A C 1
ATOM 1755 O O . ILE A 1 231 ? -11.251 6.779 4.101 1.00 95.31 231 ILE A O 1
ATOM 1759 N N . ALA A 1 232 ? -11.094 8.754 5.155 1.00 96.56 232 ALA A N 1
ATOM 1760 C CA . ALA A 1 232 ? -11.813 8.318 6.348 1.00 96.56 232 ALA A CA 1
ATOM 1761 C C . ALA A 1 232 ? -13.262 7.915 6.036 1.00 96.56 232 ALA A C 1
ATOM 1763 O O . ALA A 1 232 ? -13.708 6.854 6.473 1.00 96.56 232 ALA A O 1
ATOM 1764 N N . ASP A 1 233 ? -13.967 8.702 5.222 1.00 94.19 233 ASP A N 1
ATOM 1765 C CA . ASP A 1 233 ? -15.331 8.413 4.776 1.00 94.19 233 ASP A CA 1
ATOM 1766 C C . ASP A 1 233 ? -15.384 7.102 3.974 1.00 94.19 233 ASP A C 1
ATOM 1768 O O . ASP A 1 233 ? -16.247 6.255 4.216 1.00 94.19 233 ASP A O 1
ATOM 1772 N N . ASN A 1 234 ? -14.425 6.888 3.068 1.00 91.94 234 ASN A N 1
ATOM 1773 C CA . ASN A 1 234 ? -14.307 5.655 2.290 1.00 91.94 234 ASN A CA 1
ATOM 1774 C C . ASN A 1 234 ? -13.982 4.441 3.175 1.00 91.94 234 ASN A C 1
ATOM 1776 O O . ASN A 1 234 ? -14.610 3.392 3.025 1.00 91.94 234 ASN A O 1
ATOM 1780 N N . VAL A 1 235 ? -13.040 4.570 4.116 1.00 93.81 235 VAL A N 1
ATOM 1781 C CA . VAL A 1 235 ? -12.676 3.498 5.060 1.00 93.81 235 VAL A CA 1
ATOM 1782 C C . VAL A 1 235 ? -13.867 3.131 5.942 1.00 93.81 235 VAL A C 1
ATOM 1784 O O . VAL A 1 235 ? -14.223 1.960 6.014 1.00 93.81 235 VAL A O 1
ATOM 1787 N N . ASN A 1 236 ? -14.555 4.114 6.525 1.00 94.00 236 ASN A N 1
ATOM 1788 C CA . ASN A 1 236 ? -15.778 3.883 7.298 1.00 94.00 236 ASN A CA 1
ATOM 1789 C C . ASN A 1 236 ? -16.911 3.282 6.452 1.00 94.00 236 ASN A C 1
ATOM 1791 O O . ASN A 1 236 ? -17.755 2.548 6.963 1.00 94.00 236 ASN A O 1
ATOM 1795 N N . GLY A 1 237 ? -16.940 3.595 5.154 1.00 89.19 237 GLY A N 1
ATOM 1796 C CA . GLY A 1 237 ? -17.844 2.995 4.175 1.00 89.19 237 GLY A CA 1
ATOM 1797 C C . GLY A 1 237 ? -17.483 1.557 3.786 1.00 89.19 237 GLY A C 1
ATOM 1798 O O . GLY A 1 237 ? -18.214 0.945 3.007 1.00 89.19 237 GLY A O 1
ATOM 1799 N N . GLY A 1 238 ? -16.377 1.009 4.302 1.00 87.62 238 GLY A N 1
ATOM 1800 C CA . GLY A 1 238 ? -15.893 -0.338 4.002 1.00 87.62 238 GLY A CA 1
ATOM 1801 C C . GLY A 1 238 ? -15.189 -0.465 2.648 1.00 87.62 238 GLY A C 1
ATOM 1802 O O . GLY A 1 238 ? -15.008 -1.588 2.160 1.00 87.62 238 GLY A O 1
ATOM 1803 N N . MET A 1 239 ? -14.802 0.657 2.028 1.00 84.75 239 MET A N 1
ATOM 1804 C CA . MET A 1 239 ? -14.069 0.665 0.760 1.00 84.75 239 MET A CA 1
ATOM 1805 C C . MET A 1 239 ? -12.670 0.075 0.941 1.00 84.75 239 MET A C 1
ATOM 1807 O O . MET A 1 239 ? -12.003 0.275 1.956 1.00 84.75 239 MET A O 1
ATOM 1811 N N . ARG A 1 240 ? -12.209 -0.662 -0.071 1.00 82.00 240 ARG A N 1
ATOM 1812 C CA . ARG A 1 240 ? -10.956 -1.434 -0.029 1.00 82.00 240 ARG A CA 1
ATOM 1813 C C . ARG A 1 240 ? -9.945 -0.887 -1.023 1.00 82.00 240 ARG A C 1
ATOM 1815 O O . ARG A 1 240 ? -9.512 -1.587 -1.937 1.00 82.00 240 ARG A O 1
ATOM 1822 N N . PHE A 1 241 ? -9.613 0.386 -0.861 1.00 89.31 241 PHE A N 1
ATOM 1823 C CA . PHE A 1 241 ? -8.662 1.067 -1.729 1.00 89.31 241 PHE A CA 1
ATOM 1824 C C . PHE A 1 241 ? -7.272 1.126 -1.103 1.00 89.31 241 PHE A C 1
ATOM 1826 O O . PHE A 1 241 ? -7.116 1.179 0.117 1.00 89.31 241 PHE A O 1
ATOM 1833 N N . ILE A 1 242 ? -6.267 1.138 -1.972 1.00 93.94 242 ILE A N 1
ATOM 1834 C CA . ILE A 1 242 ? -4.926 1.629 -1.673 1.00 93.94 242 ILE A CA 1
ATOM 1835 C C . ILE A 1 242 ? -4.891 3.073 -2.174 1.00 93.94 242 ILE A C 1
ATOM 1837 O O . ILE A 1 242 ? -5.212 3.330 -3.328 1.00 93.94 242 ILE A O 1
ATOM 1841 N N . TYR A 1 243 ? -4.527 4.033 -1.340 1.00 94.75 243 TYR A N 1
ATOM 1842 C CA . TYR A 1 243 ? -4.642 5.445 -1.681 1.00 94.75 243 TYR A CA 1
ATOM 1843 C C . TYR A 1 243 ? -3.334 6.026 -2.218 1.00 94.75 243 TYR A C 1
ATOM 1845 O O . TYR A 1 243 ? -2.249 5.711 -1.725 1.00 94.75 243 TYR A O 1
ATOM 1853 N N . ARG A 1 244 ? -3.450 6.925 -3.196 1.00 92.62 244 ARG A N 1
ATOM 1854 C CA . ARG A 1 244 ? -2.418 7.899 -3.577 1.00 92.62 244 ARG A CA 1
ATOM 1855 C C . ARG A 1 244 ? -2.844 9.279 -3.084 1.00 92.62 244 ARG A C 1
ATOM 1857 O O . ARG A 1 244 ? -4.017 9.629 -3.159 1.00 92.62 244 ARG A O 1
ATOM 1864 N N . THR A 1 245 ? -1.882 10.052 -2.599 1.00 86.62 245 THR A N 1
ATOM 1865 C CA . THR A 1 245 ? -2.062 11.431 -2.125 1.00 86.62 245 THR A CA 1
ATOM 1866 C C . THR A 1 245 ? -0.803 12.228 -2.439 1.00 86.62 245 THR A C 1
ATOM 1868 O O . THR A 1 245 ? 0.290 11.663 -2.458 1.00 86.62 245 THR A O 1
ATOM 1871 N N . ASP A 1 246 ? -0.946 13.536 -2.624 1.00 80.62 246 ASP A N 1
ATOM 1872 C CA . ASP A 1 246 ? 0.172 14.446 -2.893 1.00 80.62 246 ASP A CA 1
ATOM 1873 C C . ASP A 1 246 ? 1.115 14.608 -1.690 1.00 80.62 246 ASP A C 1
ATOM 1875 O O . ASP A 1 246 ? 2.266 15.014 -1.831 1.00 80.62 246 ASP A O 1
ATOM 1879 N N . ASN A 1 247 ? 0.631 14.346 -0.469 1.00 85.06 247 ASN A N 1
ATOM 1880 C CA . ASN A 1 247 ? 1.445 14.478 0.737 1.00 85.06 247 ASN A CA 1
ATOM 1881 C C . ASN A 1 247 ? 1.081 13.420 1.773 1.00 85.06 247 ASN A C 1
ATOM 1883 O O . ASN A 1 247 ? 0.206 13.617 2.625 1.00 85.06 247 ASN A O 1
ATOM 1887 N N . ILE A 1 248 ? 1.789 12.295 1.716 1.00 89.50 248 ILE A N 1
ATOM 1888 C CA . ILE A 1 248 ? 1.535 11.154 2.591 1.00 89.50 248 ILE A CA 1
ATOM 1889 C C . ILE A 1 248 ? 1.747 11.488 4.068 1.00 89.50 248 ILE A C 1
ATOM 1891 O O . ILE A 1 248 ? 0.881 11.195 4.885 1.00 89.50 248 ILE A O 1
ATOM 1895 N N . SER A 1 249 ? 2.834 12.179 4.418 1.00 85.75 249 SER A N 1
ATOM 1896 C CA . SER A 1 249 ? 3.146 12.522 5.812 1.00 85.75 249 SER A CA 1
ATOM 1897 C C . SER A 1 249 ? 2.042 13.364 6.457 1.00 85.75 249 SER A C 1
ATOM 1899 O O . SER A 1 249 ? 1.598 13.082 7.572 1.00 85.75 249 SER A O 1
ATOM 1901 N N . ARG A 1 250 ? 1.550 14.383 5.741 1.00 88.81 250 ARG A N 1
ATOM 1902 C CA . ARG A 1 250 ? 0.422 15.207 6.192 1.00 88.81 250 ARG A CA 1
ATOM 1903 C C . ARG A 1 250 ? -0.871 14.399 6.252 1.00 88.81 250 ARG A C 1
ATOM 1905 O O . ARG A 1 250 ? -1.630 14.561 7.200 1.00 88.81 250 ARG A O 1
ATOM 1912 N N . THR A 1 251 ? -1.124 13.549 5.261 1.00 92.62 251 THR A N 1
ATOM 1913 C CA . THR A 1 251 ? -2.368 12.772 5.182 1.00 92.62 251 THR A CA 1
ATOM 1914 C C . THR A 1 251 ? -2.444 11.721 6.289 1.00 92.62 251 THR A C 1
ATOM 1916 O O . THR A 1 251 ? -3.458 11.658 6.974 1.00 92.62 251 THR A O 1
ATOM 1919 N N . CYS A 1 252 ? -1.368 10.973 6.548 1.00 90.75 252 CYS A N 1
ATOM 1920 C CA . CYS A 1 252 ? -1.282 10.019 7.660 1.00 90.75 252 CYS A CA 1
ATOM 1921 C C . CYS A 1 252 ? -1.493 10.697 9.016 1.00 90.75 252 CYS A C 1
ATOM 1923 O O . CYS A 1 252 ? -2.234 10.186 9.856 1.00 90.75 252 CYS A O 1
ATOM 1925 N N . LYS A 1 253 ? -0.882 11.872 9.221 1.00 91.62 253 LYS A N 1
ATOM 1926 C CA . LYS A 1 253 ? -1.111 12.656 10.436 1.00 91.62 253 LYS A CA 1
ATOM 1927 C C . LYS A 1 253 ? -2.587 13.032 10.575 1.00 91.62 253 LYS A C 1
ATOM 1929 O O . LYS A 1 253 ? -3.184 12.747 11.602 1.00 91.62 253 LYS A O 1
ATOM 1934 N N . ASN A 1 254 ? -3.179 13.603 9.529 1.00 95.31 254 ASN A N 1
ATOM 1935 C CA . ASN A 1 254 ? -4.584 13.997 9.551 1.00 95.31 254 ASN A CA 1
ATOM 1936 C C . ASN A 1 254 ? -5.527 12.800 9.773 1.00 95.31 254 ASN A C 1
ATOM 1938 O O . ASN A 1 254 ? -6.527 12.950 10.458 1.00 95.31 254 ASN A O 1
ATOM 1942 N N . LEU A 1 255 ? -5.223 11.614 9.234 1.00 96.25 255 LEU A N 1
ATOM 1943 C CA . LEU A 1 255 ? -5.999 10.397 9.513 1.00 96.25 255 LEU A CA 1
ATOM 1944 C C . LEU A 1 255 ? -5.914 9.976 10.981 1.00 96.25 255 LEU A C 1
ATOM 1946 O O . LEU A 1 255 ? -6.896 9.493 11.537 1.00 96.25 255 LEU A O 1
ATOM 1950 N N . THR A 1 256 ? -4.755 10.169 11.607 1.00 93.94 256 THR A N 1
ATOM 1951 C CA . THR A 1 256 ? -4.572 9.896 13.037 1.00 93.94 256 THR A CA 1
ATOM 1952 C C . THR A 1 256 ? -5.363 10.900 13.877 1.00 93.94 256 THR A C 1
ATOM 1954 O O . THR A 1 256 ? -6.057 10.492 14.802 1.00 93.94 256 THR A O 1
ATOM 1957 N N . ASP A 1 257 ? -5.356 12.183 13.498 1.00 96.44 257 ASP A N 1
ATOM 1958 C CA . ASP A 1 257 ? -6.184 13.212 14.140 1.00 96.44 257 ASP A CA 1
ATOM 1959 C C . ASP A 1 257 ? -7.689 12.851 14.021 1.00 96.44 257 ASP A C 1
ATOM 1961 O O . ASP A 1 257 ? -8.407 12.851 15.018 1.00 96.44 257 ASP A O 1
ATOM 1965 N N . LEU A 1 258 ? -8.158 12.421 12.838 1.00 97.81 258 LEU A N 1
ATOM 1966 C CA . LEU A 1 258 ? -9.546 11.969 12.623 1.00 97.81 258 LEU A CA 1
ATOM 1967 C C . LEU A 1 258 ? -9.906 10.716 13.439 1.00 97.81 258 LEU A C 1
ATOM 1969 O O . LEU A 1 258 ? -11.049 10.562 13.873 1.00 97.81 258 LEU A O 1
ATOM 1973 N N . LEU A 1 259 ? -8.949 9.812 13.659 1.00 96.62 259 LEU A N 1
ATOM 1974 C CA . LEU A 1 259 ? -9.122 8.643 14.524 1.00 96.62 259 LEU A CA 1
ATOM 1975 C C . LEU A 1 259 ? -9.288 9.058 15.995 1.00 96.62 259 LEU A C 1
ATOM 1977 O O . LEU A 1 259 ? -10.155 8.526 16.688 1.00 96.62 259 LEU A O 1
ATOM 1981 N N . GLU A 1 260 ? -8.492 10.019 16.471 1.00 96.06 260 GLU A N 1
ATOM 1982 C CA . GLU A 1 260 ? -8.598 10.566 17.833 1.00 96.06 260 GLU A CA 1
ATOM 1983 C C . GLU A 1 260 ? -9.915 11.324 18.057 1.00 96.06 260 GLU A C 1
ATOM 1985 O O . GLU A 1 260 ? -10.505 11.254 19.139 1.00 96.06 260 GLU A O 1
ATOM 1990 N N . GLU A 1 261 ? -10.398 12.018 17.027 1.00 96.75 261 GLU A N 1
ATOM 1991 C CA . GLU A 1 261 ? -11.677 12.737 17.027 1.00 96.75 261 GLU A CA 1
ATOM 1992 C C . GLU A 1 261 ? -12.892 11.796 16.907 1.00 96.75 261 GLU A C 1
ATOM 1994 O O . GLU A 1 261 ? -14.025 12.204 17.181 1.00 96.75 261 GLU A O 1
ATOM 1999 N N . GLY A 1 262 ? -12.666 10.521 16.570 1.00 96.25 262 GLY A N 1
ATOM 2000 C CA . GLY A 1 262 ? -13.708 9.511 16.377 1.00 96.25 262 GLY A CA 1
ATOM 2001 C C . GLY A 1 262 ? -14.449 9.632 15.044 1.00 96.25 262 GLY A C 1
ATOM 2002 O O . GLY A 1 262 ? -15.510 9.028 14.880 1.00 96.25 262 GLY A O 1
ATOM 2003 N N . GLU A 1 263 ? -13.909 10.409 14.105 1.00 97.38 263 GLU A N 1
ATOM 2004 C CA . GLU A 1 263 ? -14.419 10.524 12.738 1.00 97.38 263 GLU A CA 1
ATOM 2005 C C . GLU A 1 263 ? -13.949 9.363 11.858 1.00 97.38 263 GLU A C 1
ATOM 2007 O O . GLU A 1 263 ? -14.681 8.948 10.967 1.00 97.38 263 GLU A O 1
ATOM 2012 N N . LEU A 1 264 ? -12.780 8.781 12.138 1.00 97.56 264 LEU A N 1
ATOM 2013 C CA . LEU A 1 264 ? -12.333 7.507 11.571 1.00 97.56 264 LEU A CA 1
ATOM 2014 C C . LEU A 1 264 ? -12.518 6.388 12.602 1.00 97.56 264 LEU A C 1
ATOM 2016 O O . LEU A 1 264 ? -12.035 6.485 13.728 1.00 97.56 264 LEU A O 1
ATOM 2020 N N . SER A 1 265 ? -13.195 5.302 12.227 1.00 97.12 265 SER A N 1
ATOM 2021 C CA . SER A 1 265 ? -13.328 4.126 13.090 1.00 97.12 265 SER A CA 1
ATOM 2022 C C . SER A 1 265 ? -12.013 3.347 13.166 1.00 97.12 265 SER A C 1
ATOM 2024 O O . SER A 1 265 ? -11.465 2.930 12.147 1.00 97.12 265 SER A O 1
ATOM 2026 N N . SER A 1 266 ? -11.543 3.076 14.388 1.00 95.88 266 SER A N 1
ATOM 2027 C CA . SER A 1 266 ? -10.384 2.201 14.628 1.00 95.88 266 SER A CA 1
ATOM 2028 C C . SER A 1 266 ? -10.609 0.785 14.084 1.00 95.88 266 SER A C 1
ATOM 2030 O O . SER A 1 266 ? -9.699 0.175 13.527 1.00 95.88 266 SER A O 1
ATOM 2032 N N . GLU A 1 267 ? -11.841 0.277 14.191 1.00 95.69 267 GLU A N 1
ATOM 2033 C CA . GLU A 1 267 ? -12.203 -1.050 13.683 1.00 95.69 267 GLU A CA 1
ATOM 2034 C C . GLU A 1 267 ? -12.126 -1.098 12.153 1.00 95.69 267 GLU A C 1
ATOM 2036 O O . GLU A 1 267 ? -11.579 -2.045 11.587 1.00 95.69 267 GLU A O 1
ATOM 2041 N N . GLU A 1 268 ? -12.616 -0.055 11.478 1.00 95.56 268 GLU A N 1
ATOM 2042 C CA . GLU A 1 268 ? -12.575 0.015 10.014 1.00 95.56 268 GLU A CA 1
ATOM 2043 C C . GLU A 1 268 ? -11.159 0.280 9.496 1.00 95.56 268 GLU A C 1
ATOM 2045 O O . GLU A 1 268 ? -10.768 -0.279 8.471 1.00 95.56 268 GLU A O 1
ATOM 2050 N N . LEU A 1 269 ? -10.340 1.038 10.234 1.00 96.06 269 LEU A N 1
ATOM 2051 C CA . LEU A 1 269 ? -8.915 1.189 9.934 1.00 96.06 269 LEU A CA 1
ATOM 2052 C C . LEU A 1 269 ? -8.176 -0.155 10.018 1.00 96.06 269 LEU A C 1
ATOM 2054 O O . LEU A 1 269 ? -7.405 -0.487 9.115 1.00 96.06 269 LEU A O 1
ATOM 2058 N N . ASP A 1 270 ? -8.431 -0.949 11.061 1.00 96.19 270 ASP A N 1
ATOM 2059 C CA . ASP A 1 270 ? -7.862 -2.294 11.202 1.00 96.19 270 ASP A CA 1
ATOM 2060 C C . ASP A 1 270 ? -8.266 -3.204 10.038 1.00 96.19 270 ASP A C 1
ATOM 2062 O O . ASP A 1 270 ? -7.436 -3.931 9.487 1.00 96.19 270 ASP A O 1
ATOM 2066 N N . ILE A 1 271 ? -9.538 -3.154 9.641 1.00 94.25 271 ILE A N 1
ATOM 2067 C CA . ILE A 1 271 ? -10.066 -3.917 8.509 1.00 94.25 271 ILE A CA 1
ATOM 2068 C C . ILE A 1 271 ? -9.400 -3.479 7.202 1.00 94.25 271 ILE A C 1
ATOM 2070 O O . ILE A 1 271 ? -8.982 -4.332 6.414 1.00 94.25 271 ILE A O 1
ATOM 2074 N N . ALA A 1 272 ? -9.300 -2.173 6.956 1.00 94.38 272 ALA A N 1
ATOM 2075 C CA . ALA A 1 272 ? -8.711 -1.622 5.742 1.00 94.38 272 ALA A CA 1
ATOM 2076 C C . ALA A 1 272 ? -7.228 -1.999 5.623 1.00 94.38 272 ALA A C 1
ATOM 2078 O O . ALA A 1 272 ? -6.823 -2.572 4.609 1.00 94.38 272 ALA A O 1
ATOM 2079 N N . ALA A 1 273 ? -6.442 -1.793 6.685 1.00 95.25 273 ALA A N 1
ATOM 2080 C CA . ALA A 1 273 ? -5.043 -2.212 6.734 1.00 95.25 273 ALA A CA 1
ATOM 2081 C C . ALA A 1 273 ? -4.902 -3.739 6.598 1.00 95.25 273 ALA A C 1
ATOM 2083 O O . ALA A 1 273 ? -4.034 -4.224 5.873 1.00 95.25 273 ALA A O 1
ATOM 2084 N N . GLY A 1 274 ? -5.792 -4.510 7.229 1.00 94.38 274 GLY A N 1
ATOM 2085 C CA . GLY A 1 274 ? -5.799 -5.971 7.164 1.00 94.38 274 GLY A CA 1
ATOM 2086 C C . GLY A 1 274 ? -6.013 -6.514 5.759 1.00 94.38 274 GLY A C 1
ATOM 2087 O O . GLY A 1 274 ? -5.319 -7.445 5.353 1.00 94.38 274 GLY A O 1
ATOM 2088 N N . ASN A 1 275 ? -6.907 -5.898 4.980 1.00 92.50 275 ASN A N 1
ATOM 2089 C CA . ASN A 1 275 ? -7.115 -6.265 3.578 1.00 92.50 275 ASN A CA 1
ATOM 2090 C C . ASN A 1 275 ? -5.829 -6.091 2.759 1.00 92.50 275 ASN A C 1
ATOM 2092 O O . ASN A 1 275 ? -5.485 -6.955 1.956 1.00 92.50 275 ASN A O 1
ATOM 2096 N N . ILE A 1 276 ? -5.096 -5.000 2.982 1.00 93.75 276 ILE A N 1
ATOM 2097 C CA . ILE A 1 276 ? -3.849 -4.701 2.269 1.00 93.75 276 ILE A CA 1
ATOM 2098 C C . ILE A 1 276 ? -2.738 -5.670 2.684 1.00 93.75 276 ILE A C 1
ATOM 2100 O O . ILE A 1 276 ? -2.035 -6.208 1.829 1.00 93.75 276 ILE A O 1
ATOM 2104 N N . ILE A 1 277 ? -2.602 -5.949 3.981 1.00 93.25 277 ILE A N 1
ATOM 2105 C CA . ILE A 1 277 ? -1.627 -6.919 4.498 1.00 93.25 277 ILE A CA 1
ATOM 2106 C C . ILE A 1 277 ? -1.922 -8.321 3.946 1.00 93.25 277 ILE A C 1
ATOM 2108 O O . ILE A 1 277 ? -1.010 -8.996 3.475 1.00 93.25 277 ILE A O 1
ATOM 2112 N N . ALA A 1 278 ? -3.190 -8.738 3.914 1.00 91.25 278 ALA A N 1
ATOM 2113 C CA . ALA A 1 278 ? -3.592 -10.017 3.329 1.00 91.25 278 ALA A CA 1
ATOM 2114 C C . ALA A 1 278 ? -3.251 -10.107 1.830 1.00 91.25 278 ALA A C 1
ATOM 2116 O O . ALA A 1 278 ? -2.800 -11.149 1.357 1.00 91.25 278 ALA A O 1
ATOM 2117 N N . LEU A 1 279 ? -3.401 -9.011 1.077 1.00 89.81 279 LEU A N 1
ATOM 2118 C CA . LEU A 1 279 ? -2.985 -8.953 -0.329 1.00 89.81 279 LEU A CA 1
ATOM 2119 C C . LEU A 1 279 ? -1.471 -9.117 -0.499 1.00 89.81 279 LEU A C 1
ATOM 2121 O O . LEU A 1 279 ? -1.031 -9.799 -1.425 1.00 89.81 279 LEU A O 1
ATOM 2125 N N . LYS A 1 280 ? -0.674 -8.539 0.404 1.00 90.00 280 LYS A N 1
ATOM 2126 C CA . LYS A 1 280 ? 0.783 -8.721 0.409 1.00 90.00 280 LYS A CA 1
ATOM 2127 C C . LYS A 1 280 ? 1.186 -10.166 0.704 1.00 90.00 280 LYS A C 1
ATOM 2129 O O . LYS A 1 280 ? 2.123 -10.657 0.083 1.00 90.00 280 LYS A O 1
ATOM 2134 N N . GLU A 1 281 ? 0.464 -10.881 1.570 1.00 86.12 281 GLU A N 1
ATOM 2135 C CA . GLU A 1 281 ? 0.722 -12.317 1.787 1.00 86.12 281 GLU A CA 1
ATOM 2136 C C . GLU A 1 281 ? 0.503 -13.137 0.511 1.00 86.12 281 GLU A C 1
ATOM 2138 O O . GLU A 1 281 ? 1.322 -13.991 0.172 1.00 86.12 281 GLU A O 1
ATOM 2143 N N . VAL A 1 282 ? -0.563 -12.839 -0.241 1.00 81.56 282 VAL A N 1
ATOM 2144 C CA . VAL A 1 282 ? -0.826 -13.495 -1.532 1.00 81.56 282 VAL A CA 1
ATOM 2145 C C . VAL A 1 282 ? 0.310 -13.228 -2.520 1.00 81.56 282 VAL A C 1
ATOM 2147 O O . VAL A 1 282 ? 0.733 -14.148 -3.221 1.00 81.56 282 VAL A O 1
ATOM 2150 N N . LEU A 1 283 ? 0.838 -12.001 -2.560 1.00 81.25 283 LEU A N 1
ATOM 2151 C CA . LEU A 1 283 ? 2.000 -11.669 -3.386 1.00 81.25 283 LEU A CA 1
ATOM 2152 C C . LEU A 1 283 ? 3.249 -12.459 -2.991 1.00 81.25 283 LEU A C 1
ATOM 2154 O O . LEU A 1 283 ? 3.956 -12.959 -3.866 1.00 81.25 283 LEU A O 1
ATOM 2158 N N . GLU A 1 284 ? 3.528 -12.604 -1.697 1.00 77.62 284 GLU A N 1
ATOM 2159 C CA . GLU A 1 284 ? 4.687 -13.376 -1.238 1.00 77.62 284 GLU A CA 1
ATOM 2160 C C . GLU A 1 284 ? 4.628 -14.841 -1.669 1.00 77.62 284 GLU A C 1
ATOM 2162 O O . GLU A 1 284 ? 5.669 -15.440 -1.940 1.00 77.62 284 GLU A O 1
ATOM 2167 N N . ASP A 1 285 ? 3.431 -15.414 -1.765 1.00 74.06 285 ASP A N 1
ATOM 2168 C CA . ASP A 1 285 ? 3.235 -16.779 -2.249 1.00 74.06 285 ASP A CA 1
ATOM 2169 C C . ASP A 1 285 ? 3.261 -16.892 -3.780 1.00 74.06 285 ASP A C 1
ATOM 2171 O O . ASP A 1 285 ? 3.518 -17.976 -4.299 1.00 74.06 285 ASP A O 1
ATOM 2175 N N . MET A 1 286 ? 3.047 -15.797 -4.516 1.00 66.12 286 MET A N 1
ATOM 2176 C CA . MET A 1 286 ? 3.196 -15.766 -5.978 1.00 66.12 286 MET A CA 1
ATOM 2177 C C . MET A 1 286 ? 4.661 -15.731 -6.434 1.00 66.12 286 MET A C 1
ATOM 2179 O O . MET A 1 286 ? 4.959 -16.168 -7.543 1.00 66.12 286 MET A O 1
ATOM 2183 N N . VAL A 1 287 ? 5.560 -15.196 -5.603 1.00 57.19 287 VAL A N 1
ATOM 2184 C CA . VAL A 1 287 ? 6.986 -15.004 -5.933 1.00 57.19 287 VAL A CA 1
ATOM 2185 C C . VAL A 1 287 ? 7.859 -16.208 -5.519 1.00 57.19 287 VAL A C 1
ATOM 2187 O O . VAL A 1 287 ? 9.017 -16.291 -5.934 1.00 57.19 287 VAL A O 1
ATOM 2190 N N . LYS A 1 288 ? 7.326 -17.151 -4.728 1.00 54.69 288 LYS A N 1
ATOM 2191 C CA . LYS A 1 288 ? 8.000 -18.399 -4.308 1.00 54.69 288 LYS A CA 1
ATOM 2192 C C . LYS A 1 288 ? 7.822 -19.528 -5.326 1.00 54.69 288 LYS A C 1
ATOM 2194 O O . LYS A 1 288 ? 8.803 -20.285 -5.512 1.00 54.69 288 LYS A O 1
#

Foldseek 3Di:
DLVVVLCLLFPPDPPPARADDDDDDDDDDDDDDDDDDDDDPDDPDDPDPPQDPFDDLVPQDPLPPRRFDRVLSSLLVVDDLLQLLQQLAEEAQCLLLVHAPPPDDPDALVSSLVSCLVRVHQAYEAAPVVDDPPDLLLVSLVSNQVSSCVRRVFGHQYEYDDDPDDLLVCLVSPHAEYEDEPPDPQVPVVCVRNVVSNHHYAYEEAPVVLVVDVVSQSTEHEHEDAALLSVQVCLVVLRQYRYYYSHSVVSSVVVVVCVVVVSHPPSSSSVNSSSSVRVRVSSVVSVD

Radius of gyration: 19.0 Å; chains: 1; bounding box: 56×50×47 Å

pLDDT: mean 75.97, std 22.53, range [23.7, 97.81]